Protein AF-G5SLP3-F1 (afdb_monomer_lite)

Sequence (212 aa):
MKKLLLATLTACGVWLGAQAQNTTHDYTDDLVVSVDNFSTPPMPTTVSIEFPEEGLINIELKNFTLEMEGADPIPVGNIHVSEVPVTPQGDYNVFDLKQKTATFSDGDPGTLWMWSLLFPNGLPIDISGKISDTKLYCTLDLTFGTQIIHVTFGKDDFESSIHSTWAGKQTETTNVYTLQGMRVKSNVAKTHALDGLQKGIYIVDGKKVIKE

Secondary structure (DSSP, 8-state):
------------S--SSS----EEEEEEEEEEEEETTEEPPPEEEEEEEEE-STTEEEEEEEEEEE--TTS--EEEEEEEEEEEE-EEETTEEEEEEEEEEEEEE--STTS---HHHH-TT-EEEEEEEEEETTEEEEEEEEEETTEEEEEEES--------------S--SEEEEEETTS-EEEEEEEGGGTTTTPPSEEEEETTEEEEE-

InterPro domains:
  IPR024311 Lipocalin-like domain [PF13944] (26-153)

Organism: NCBI:txid762968

pLDDT: mean 85.57, std 18.54, range [29.44, 98.31]

Foldseek 3Di:
DDDDDDDDDDPDPDPPDDDQDQDKDKAWFWKWKDKDPDIDDTDIFIKIWTPRDRQFIKIKGAQDWDDDPPDDIARAGIKIDGGFGWDDDPQKIKTWDFFDFIDGDHHDPPDDHCNCVQPVPGFGWTKIWIDHPHDTWMWIWTDDPPMTIIMTGHDPPPPPPCPDDPLDDDDQFWWKAAPVGHTPGGRHGQVCNCPPPDFDWIQTSNDIDTDD

Radius of gyration: 25.04 Å; chains: 1; bounding box: 64×28×79 Å

Structure (mmCIF, N/CA/C/O backbone):
data_AF-G5SLP3-F1
#
_entry.id   AF-G5SLP3-F1
#
loop_
_atom_site.group_PDB
_atom_site.id
_atom_site.type_symbol
_atom_site.label_atom_id
_atom_site.label_alt_id
_atom_site.label_comp_id
_atom_site.label_asym_id
_atom_site.label_entity_id
_atom_site.label_seq_id
_atom_site.pdbx_PDB_ins_code
_atom_site.Cartn_x
_atom_site.Cartn_y
_atom_site.Cartn_z
_atom_site.occupancy
_atom_site.B_iso_or_equiv
_atom_site.auth_seq_id
_atom_site.auth_comp_id
_atom_site.auth_asym_id
_atom_site.auth_atom_id
_atom_site.pdbx_PDB_model_num
ATOM 1 N N . MET A 1 1 ? 6.285 9.154 53.399 1.00 37.19 1 MET A N 1
ATOM 2 C CA . MET A 1 1 ? 4.916 9.349 52.872 1.00 37.19 1 MET A CA 1
ATOM 3 C C . MET A 1 1 ? 4.855 8.733 51.483 1.00 37.19 1 MET A C 1
ATOM 5 O O . MET A 1 1 ? 5.423 9.287 50.554 1.00 37.19 1 MET A O 1
ATOM 9 N N . LYS A 1 2 ? 4.283 7.529 51.378 1.00 32.09 2 LYS A N 1
ATOM 10 C CA . LYS A 1 2 ? 4.132 6.780 50.124 1.00 32.09 2 LYS A CA 1
ATOM 11 C C . LYS A 1 2 ? 2.933 7.362 49.371 1.00 32.09 2 LYS A C 1
ATOM 13 O O . LYS A 1 2 ? 1.817 7.254 49.868 1.00 32.09 2 LYS A O 1
ATOM 18 N N . LYS A 1 3 ? 3.149 8.006 48.222 1.00 31.20 3 LYS A N 1
ATOM 19 C CA . LYS A 1 3 ? 2.054 8.363 47.311 1.00 31.20 3 LYS A CA 1
ATOM 20 C C . LYS A 1 3 ? 1.827 7.181 46.374 1.00 31.20 3 LYS A C 1
ATOM 22 O O . LYS A 1 3 ? 2.637 6.906 45.498 1.00 31.20 3 LYS A O 1
ATOM 27 N N . LEU A 1 4 ? 0.752 6.457 46.658 1.00 36.41 4 LEU A N 1
ATOM 28 C CA . LEU A 1 4 ? 0.186 5.399 45.837 1.00 36.41 4 LEU A CA 1
ATOM 29 C C . LEU A 1 4 ? -0.396 6.056 44.573 1.00 36.41 4 LEU A C 1
ATOM 31 O O . LEU A 1 4 ? -1.428 6.719 44.652 1.00 36.41 4 LEU A O 1
ATOM 35 N N . LEU A 1 5 ? 0.285 5.936 43.434 1.00 30.11 5 LEU A N 1
ATOM 36 C CA . LEU A 1 5 ? -0.282 6.279 42.130 1.00 30.11 5 LEU A CA 1
ATOM 37 C C . LEU A 1 5 ? -0.903 5.010 41.550 1.00 30.11 5 LEU A C 1
ATOM 39 O O . LEU A 1 5 ? -0.220 4.124 41.046 1.00 30.11 5 LEU A O 1
ATOM 43 N N . LEU A 1 6 ? -2.219 4.924 41.712 1.00 29.44 6 LEU A N 1
ATOM 44 C CA . LEU A 1 6 ? -3.082 3.941 41.082 1.00 29.44 6 LEU A CA 1
ATOM 45 C C . LEU A 1 6 ? -3.318 4.402 39.635 1.00 29.44 6 LEU A C 1
ATOM 47 O O . LEU A 1 6 ? -4.177 5.244 39.386 1.00 29.44 6 LEU A O 1
ATOM 51 N N . ALA A 1 7 ? -2.516 3.904 38.694 1.00 35.50 7 ALA A N 1
ATOM 52 C CA . ALA A 1 7 ? -2.782 4.066 37.268 1.00 35.50 7 ALA A CA 1
ATOM 53 C C . ALA A 1 7 ? -3.747 2.951 36.843 1.00 35.50 7 ALA A C 1
ATOM 55 O O . ALA A 1 7 ? -3.385 1.776 36.803 1.00 35.50 7 ALA A O 1
ATOM 56 N N . THR A 1 8 ? -5.007 3.308 36.609 1.00 37.38 8 THR A N 1
ATOM 57 C CA . THR A 1 8 ? -6.026 2.383 36.116 1.00 37.38 8 THR A CA 1
ATOM 58 C C . THR A 1 8 ? -5.719 1.993 34.676 1.00 37.38 8 THR A C 1
ATOM 60 O O . THR A 1 8 ? -5.682 2.843 33.786 1.00 37.38 8 THR A O 1
ATOM 63 N N . LEU A 1 9 ? -5.517 0.691 34.476 1.00 36.41 9 LEU A N 1
ATOM 64 C CA . LEU A 1 9 ? -5.433 0.020 33.184 1.00 36.41 9 LEU A CA 1
ATOM 65 C C . LEU A 1 9 ? -6.702 0.348 32.381 1.00 36.41 9 LEU A C 1
ATOM 67 O O . LEU A 1 9 ? -7.786 -0.139 32.701 1.00 36.41 9 LEU A O 1
ATOM 71 N N . THR A 1 10 ? -6.580 1.197 31.363 1.00 43.06 10 THR A N 1
ATOM 72 C CA . THR A 1 10 ? -7.661 1.413 30.398 1.00 43.06 10 THR A CA 1
ATOM 73 C C . THR A 1 10 ? -7.365 0.504 29.218 1.00 43.06 10 THR A C 1
ATOM 75 O O . THR A 1 10 ? -6.578 0.843 28.344 1.00 43.06 10 THR A O 1
ATOM 78 N N . ALA A 1 11 ? -7.943 -0.695 29.241 1.00 40.78 11 ALA A N 1
ATOM 79 C CA . ALA A 1 11 ? -7.997 -1.567 28.080 1.00 40.78 11 ALA A CA 1
ATOM 80 C C . ALA A 1 11 ? -9.006 -0.971 27.083 1.00 40.78 11 ALA A C 1
ATOM 82 O O . ALA A 1 11 ? -10.206 -1.219 27.171 1.00 40.78 11 ALA A O 1
ATOM 83 N N . CYS A 1 12 ? -8.519 -0.132 26.174 1.00 36.94 12 CYS A N 1
ATOM 84 C CA . CYS A 1 12 ? -9.132 0.087 24.869 1.00 36.94 12 CYS A CA 1
ATOM 85 C C . CYS A 1 12 ? -8.150 -0.500 23.860 1.00 36.94 12 CYS A C 1
ATOM 87 O O . CYS A 1 12 ? -6.983 -0.116 23.848 1.00 36.94 12 CYS A O 1
ATOM 89 N N . GLY A 1 13 ? -8.598 -1.496 23.100 1.00 43.31 13 GLY A N 1
ATOM 90 C CA . GLY A 1 13 ? -7.798 -2.096 22.045 1.00 43.31 13 GLY A CA 1
ATOM 91 C C . GLY A 1 13 ? -7.519 -1.064 20.964 1.00 43.31 13 GLY A C 1
ATOM 92 O O . GLY A 1 13 ? -8.388 -0.814 20.146 1.00 43.31 13 GLY A O 1
ATOM 93 N N . VAL A 1 14 ? -6.330 -0.473 21.021 1.00 44.25 14 VAL A N 1
ATOM 94 C CA . VAL A 1 14 ? -5.495 -0.082 19.883 1.00 44.25 14 VAL A CA 1
ATOM 95 C C . VAL A 1 14 ? -4.069 -0.240 20.406 1.00 44.25 14 VAL A C 1
ATOM 97 O O . VAL A 1 14 ? -3.605 0.574 21.204 1.00 44.25 14 VAL A O 1
ATOM 100 N N . TRP A 1 15 ? -3.397 -1.339 20.067 1.00 44.41 15 TRP A N 1
ATOM 101 C CA . TRP A 1 15 ? -1.986 -1.514 20.414 1.00 44.41 15 TRP A CA 1
ATOM 102 C C . TRP A 1 15 ? -1.127 -1.068 19.234 1.00 44.41 15 TRP A C 1
ATOM 104 O O . TRP A 1 15 ? -0.525 -1.873 18.544 1.00 44.41 15 TRP A O 1
ATOM 114 N N . LEU A 1 16 ? -1.077 0.244 19.027 1.00 48.00 16 LEU A N 1
ATOM 115 C CA . LEU A 1 16 ? -0.028 0.922 18.266 1.00 48.00 16 LEU A CA 1
ATOM 116 C C . LEU A 1 16 ? 0.393 2.134 19.101 1.00 48.00 16 LEU A C 1
ATOM 118 O O . LEU A 1 16 ? 0.045 3.265 18.791 1.00 48.00 16 LEU A O 1
ATOM 122 N N . GLY A 1 17 ? 1.022 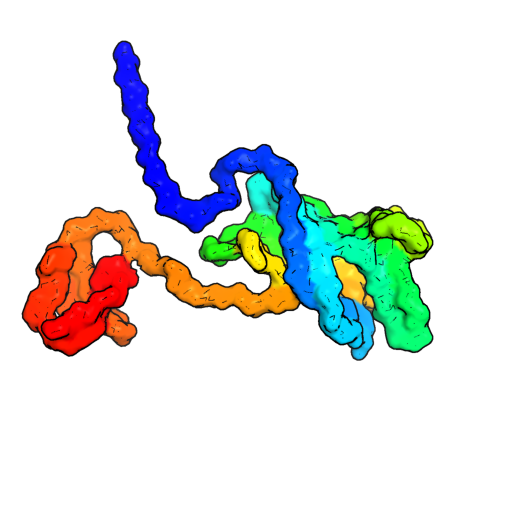1.892 20.253 1.00 47.72 17 GLY A N 1
ATOM 123 C CA . GLY A 1 17 ? 1.357 2.994 21.157 1.00 47.72 17 GLY A CA 1
ATOM 124 C C . GLY A 1 17 ? 1.799 2.590 22.557 1.00 47.72 17 GLY A C 1
ATOM 125 O O . GLY A 1 17 ? 1.296 3.120 23.542 1.00 47.72 17 GLY A O 1
ATOM 126 N N . ALA A 1 18 ? 2.728 1.643 22.676 1.00 39.00 18 ALA A N 1
ATOM 127 C CA . ALA A 1 18 ? 3.641 1.605 23.815 1.00 39.00 18 ALA A CA 1
ATOM 128 C C . ALA A 1 18 ? 4.880 0.801 23.414 1.00 39.00 18 ALA A C 1
ATOM 130 O O . ALA A 1 18 ? 4.815 -0.419 23.347 1.00 39.00 18 ALA A O 1
ATOM 131 N N . GLN A 1 19 ? 5.998 1.511 23.241 1.00 40.78 19 GLN A N 1
ATOM 132 C CA . GLN A 1 19 ? 7.314 1.076 22.745 1.00 40.78 19 GLN A CA 1
ATOM 133 C C . GLN A 1 19 ? 7.474 1.252 21.224 1.00 40.78 19 GLN A C 1
ATOM 135 O O . GLN A 1 19 ? 7.030 0.423 20.438 1.00 40.78 19 GLN A O 1
ATOM 140 N N . ALA A 1 20 ? 8.168 2.322 20.821 1.00 45.28 20 ALA A N 1
ATOM 141 C CA . ALA A 1 20 ? 8.835 2.382 19.527 1.00 45.28 20 ALA A CA 1
ATOM 142 C C . ALA A 1 20 ? 9.853 1.232 19.470 1.00 45.28 20 ALA A C 1
ATOM 144 O O . ALA A 1 20 ? 10.922 1.287 20.078 1.00 45.28 20 ALA A O 1
ATOM 145 N N . GLN A 1 21 ? 9.474 0.144 18.814 1.00 49.44 21 GLN A N 1
ATOM 146 C CA . GLN A 1 21 ? 10.402 -0.834 18.277 1.00 49.44 21 GLN A CA 1
ATOM 147 C C . GLN A 1 21 ? 10.237 -0.751 16.764 1.00 49.44 21 GLN A C 1
ATOM 149 O O . GLN A 1 21 ? 9.100 -0.867 16.305 1.00 49.44 21 GLN A O 1
ATOM 154 N N . ASN A 1 22 ? 11.343 -0.575 16.024 1.00 63.81 22 ASN A N 1
ATOM 155 C CA . ASN A 1 22 ? 11.414 -0.788 14.574 1.00 63.81 22 ASN A CA 1
ATOM 156 C C . ASN A 1 22 ? 10.906 -2.200 14.271 1.00 63.81 22 ASN A C 1
ATOM 158 O O . ASN A 1 22 ? 11.662 -3.173 14.265 1.00 63.81 22 ASN A O 1
ATOM 162 N N . THR A 1 23 ? 9.597 -2.323 14.128 1.00 80.69 23 THR A N 1
ATOM 163 C CA . THR A 1 23 ? 8.901 -3.569 13.856 1.00 80.69 23 THR A CA 1
ATOM 164 C C . THR A 1 23 ? 8.470 -3.512 12.413 1.00 80.69 23 THR A C 1
ATOM 166 O O . THR A 1 23 ? 7.972 -2.489 11.944 1.00 80.69 23 THR A O 1
ATOM 169 N N . THR A 1 24 ? 8.710 -4.608 11.709 1.00 90.38 24 THR A N 1
ATOM 170 C CA . THR A 1 24 ? 8.285 -4.784 10.327 1.00 90.38 24 THR A CA 1
ATOM 171 C C . THR A 1 24 ? 7.097 -5.731 10.309 1.00 90.38 24 THR A C 1
ATOM 173 O O . THR A 1 24 ? 7.114 -6.762 10.985 1.00 90.38 24 THR A O 1
ATOM 176 N N . HIS A 1 25 ? 6.072 -5.379 9.545 1.00 93.00 25 HIS A N 1
ATOM 177 C CA . HIS A 1 25 ? 4.912 -6.213 9.284 1.00 93.00 25 HIS A CA 1
ATOM 178 C C . HIS A 1 25 ? 4.748 -6.405 7.780 1.00 93.00 25 HIS A C 1
ATOM 180 O O . HIS A 1 25 ? 4.742 -5.431 7.029 1.00 93.00 25 HIS A O 1
ATOM 186 N N . ASP A 1 26 ? 4.591 -7.653 7.355 1.00 95.62 26 ASP A N 1
ATOM 187 C CA . ASP A 1 26 ? 4.418 -8.009 5.952 1.00 95.62 26 ASP A CA 1
ATOM 188 C C . ASP A 1 26 ? 2.935 -8.219 5.645 1.00 95.62 26 ASP A C 1
ATOM 190 O O . ASP A 1 26 ? 2.258 -8.999 6.314 1.00 95.62 26 ASP A O 1
ATOM 194 N N . TYR A 1 27 ? 2.447 -7.552 4.604 1.00 95.88 27 TYR A N 1
ATOM 195 C CA . TYR A 1 27 ? 1.107 -7.733 4.061 1.00 95.88 27 TYR A CA 1
ATOM 196 C C . TYR A 1 27 ? 1.214 -8.423 2.707 1.00 95.88 27 TYR A C 1
ATOM 198 O O . TYR A 1 27 ? 1.990 -7.993 1.855 1.00 95.88 27 TYR A O 1
ATOM 206 N N . THR A 1 28 ? 0.418 -9.469 2.494 1.00 95.38 28 THR A N 1
ATOM 207 C CA . THR A 1 28 ? 0.335 -10.176 1.211 1.00 95.38 28 THR A CA 1
ATOM 208 C C . THR A 1 28 ? -1.058 -10.007 0.626 1.00 95.38 28 THR A C 1
ATOM 210 O O . THR A 1 28 ? -2.042 -10.374 1.265 1.00 95.38 28 THR A O 1
ATOM 213 N N . ASP A 1 29 ? -1.128 -9.462 -0.582 1.00 96.75 29 ASP A N 1
ATOM 214 C CA . ASP A 1 29 ? -2.357 -9.264 -1.353 1.00 96.75 29 ASP A CA 1
ATOM 215 C C . ASP A 1 29 ? -1.990 -9.074 -2.837 1.00 96.75 29 ASP A C 1
ATOM 217 O O . ASP A 1 29 ? -0.811 -9.103 -3.210 1.00 96.75 29 ASP A O 1
ATOM 221 N N . ASP A 1 30 ? -2.990 -8.897 -3.689 1.00 96.50 30 ASP A N 1
ATOM 222 C CA . ASP A 1 30 ? -2.786 -8.650 -5.108 1.00 96.50 30 ASP A CA 1
ATOM 223 C C . ASP A 1 30 ? -2.272 -7.224 -5.372 1.00 96.50 30 ASP A C 1
ATOM 225 O O . ASP A 1 30 ? -2.765 -6.237 -4.822 1.00 96.50 30 ASP A O 1
ATOM 229 N N . LEU A 1 31 ? -1.311 -7.124 -6.285 1.00 95.81 31 LEU A N 1
ATOM 230 C CA . LEU A 1 31 ? -0.813 -5.898 -6.888 1.00 95.81 31 LEU A CA 1
ATOM 231 C C . LEU A 1 31 ? -1.359 -5.767 -8.309 1.00 95.81 31 LEU A C 1
ATOM 233 O O . LEU A 1 31 ? -1.335 -6.724 -9.085 1.00 95.81 31 LEU A O 1
ATOM 237 N N . VAL A 1 32 ? -1.784 -4.564 -8.669 1.00 95.44 32 VAL A N 1
ATOM 238 C CA . VAL A 1 32 ? -2.107 -4.180 -10.044 1.00 95.44 32 VAL A CA 1
ATOM 239 C C . VAL A 1 32 ? -1.243 -2.988 -10.417 1.00 95.44 32 VAL A C 1
ATOM 241 O O . VAL A 1 32 ? -1.193 -2.002 -9.682 1.00 95.44 32 VAL A O 1
ATOM 244 N N . VAL A 1 33 ? -0.583 -3.067 -11.568 1.00 94.44 33 VAL A N 1
ATOM 245 C CA . VAL A 1 33 ? 0.233 -1.985 -12.120 1.00 94.44 33 VAL A CA 1
ATOM 246 C C . VAL A 1 33 ? -0.431 -1.493 -13.393 1.00 94.44 33 VAL A C 1
ATOM 248 O O . VAL A 1 33 ? -0.803 -2.287 -14.252 1.00 94.44 33 VAL A O 1
ATOM 251 N N . SER A 1 34 ? -0.606 -0.184 -13.511 1.00 92.69 34 SER A N 1
ATOM 252 C CA . SER A 1 34 ? -1.213 0.450 -14.676 1.00 92.69 34 SER A CA 1
ATOM 253 C C . SER A 1 34 ? -0.343 1.593 -15.174 1.00 92.69 34 SER A C 1
ATOM 255 O O . SER A 1 34 ? 0.148 2.403 -14.389 1.00 92.69 34 SER A O 1
ATOM 257 N N . VAL A 1 35 ? -0.162 1.657 -16.488 1.00 91.38 35 VAL A N 1
ATOM 258 C CA . VAL A 1 35 ? 0.564 2.725 -17.178 1.00 91.38 35 VAL A CA 1
ATOM 259 C C . VAL A 1 35 ? -0.266 3.118 -18.392 1.00 91.38 35 VAL A C 1
ATOM 261 O O . VAL A 1 35 ? -0.610 2.270 -19.217 1.00 91.38 35 VAL A O 1
ATOM 264 N N . ASP A 1 36 ? -0.619 4.397 -18.488 1.00 85.62 36 ASP A N 1
ATOM 265 C CA . ASP A 1 36 ? -1.545 4.920 -19.496 1.00 85.62 36 ASP A CA 1
ATOM 266 C C . ASP A 1 36 ? -2.872 4.128 -19.543 1.00 85.62 36 ASP A C 1
ATOM 268 O O . ASP A 1 36 ? -3.655 4.174 -18.597 1.00 85.62 36 ASP A O 1
ATOM 272 N N . ASN A 1 37 ? -3.140 3.405 -20.638 1.00 84.25 37 ASN A N 1
ATOM 273 C CA . ASN A 1 37 ? -4.355 2.598 -20.823 1.00 84.25 37 ASN A CA 1
ATOM 274 C C . ASN A 1 37 ? -4.120 1.091 -20.625 1.00 84.25 37 ASN A C 1
ATOM 276 O O . ASN A 1 37 ? -5.039 0.298 -20.838 1.00 84.25 37 ASN A O 1
ATOM 280 N N . PHE A 1 38 ? -2.902 0.690 -20.256 1.00 89.38 38 PHE A N 1
ATOM 281 C CA . PHE A 1 38 ? -2.544 -0.700 -20.007 1.00 89.38 38 PHE A CA 1
ATOM 282 C C . PHE A 1 38 ? -2.554 -0.993 -18.506 1.00 89.38 38 PHE A C 1
ATOM 284 O O . PHE A 1 38 ? -2.122 -0.169 -17.700 1.00 89.38 38 PHE A O 1
ATOM 291 N N . SER A 1 39 ? -3.037 -2.176 -18.134 1.00 93.19 39 SER A N 1
ATOM 292 C CA . SER A 1 39 ? -3.096 -2.636 -16.749 1.00 93.19 39 SER A CA 1
ATOM 293 C C . SER A 1 39 ? -2.774 -4.123 -16.684 1.00 93.19 39 SER A C 1
ATOM 295 O O . SER A 1 39 ? -3.279 -4.907 -17.494 1.00 93.19 39 SER A O 1
ATOM 297 N N . THR A 1 40 ? -1.933 -4.510 -15.730 1.00 92.38 40 THR A N 1
ATOM 298 C CA . THR A 1 40 ? -1.624 -5.916 -15.471 1.00 92.38 40 THR A CA 1
ATOM 299 C C . THR A 1 40 ? -2.840 -6.625 -14.867 1.00 92.38 40 THR A C 1
ATOM 301 O O . THR A 1 40 ? -3.670 -5.995 -14.204 1.00 92.38 40 THR A O 1
ATOM 304 N N . PRO A 1 41 ? -2.968 -7.955 -15.017 1.00 92.50 41 PRO A N 1
ATOM 305 C CA . PRO A 1 41 ? -3.853 -8.704 -14.133 1.00 92.50 41 PRO A CA 1
ATOM 306 C C . PRO A 1 41 ? -3.404 -8.544 -12.661 1.00 92.50 41 PRO A C 1
ATOM 308 O O . PRO A 1 41 ? -2.232 -8.246 -12.413 1.00 92.50 41 PRO A O 1
ATOM 311 N N . PRO A 1 42 ? -4.302 -8.759 -11.682 1.00 94.38 42 PRO A N 1
ATOM 312 C CA . PRO A 1 42 ? -3.926 -8.833 -10.271 1.00 94.38 42 PRO A CA 1
ATOM 313 C C . PRO A 1 42 ? -2.903 -9.950 -10.034 1.00 94.38 42 PRO A C 1
ATOM 315 O O . PRO A 1 42 ? -3.113 -11.083 -10.478 1.00 94.38 42 PRO A O 1
ATOM 318 N N . MET A 1 43 ? -1.801 -9.631 -9.354 1.00 91.19 43 MET A N 1
ATOM 319 C CA . MET A 1 43 ? -0.723 -10.576 -9.056 1.00 91.19 43 MET A CA 1
ATOM 320 C C . MET A 1 43 ? -0.347 -10.535 -7.572 1.00 91.19 43 MET A C 1
ATOM 322 O O . MET A 1 43 ? -0.057 -9.452 -7.067 1.00 91.19 43 MET A O 1
ATOM 326 N N . PRO A 1 44 ? -0.282 -11.677 -6.869 1.00 93.44 44 PRO A N 1
ATOM 327 C CA . PRO A 1 44 ? 0.046 -11.694 -5.449 1.00 93.44 44 PRO A CA 1
ATOM 328 C C . PRO A 1 44 ? 1.472 -11.186 -5.208 1.00 93.44 44 PRO A C 1
ATOM 330 O O . PRO A 1 44 ? 2.422 -11.655 -5.836 1.00 93.44 44 PRO A O 1
ATOM 333 N N . THR A 1 45 ? 1.626 -10.260 -4.265 1.00 93.25 45 THR A N 1
ATOM 334 C CA . THR A 1 45 ? 2.923 -9.730 -3.824 1.00 93.25 45 THR A CA 1
ATOM 335 C C . THR A 1 45 ? 2.948 -9.520 -2.313 1.00 93.25 45 THR A C 1
ATOM 337 O O . THR A 1 45 ? 1.925 -9.645 -1.640 1.00 93.25 45 THR A O 1
ATOM 340 N N . THR A 1 46 ? 4.117 -9.162 -1.782 1.00 93.44 46 THR A N 1
ATOM 341 C CA . THR A 1 46 ? 4.287 -8.760 -0.385 1.00 93.44 46 THR A CA 1
ATOM 342 C C . THR A 1 46 ? 4.769 -7.316 -0.295 1.00 93.44 46 THR A C 1
ATOM 344 O O . THR A 1 46 ? 5.772 -6.947 -0.909 1.00 93.44 46 THR A O 1
ATOM 347 N N . VAL A 1 47 ? 4.076 -6.523 0.522 1.00 96.69 47 VAL A N 1
ATOM 348 C CA . VAL A 1 47 ? 4.487 -5.179 0.939 1.00 96.69 47 VAL A CA 1
ATOM 349 C C . VAL A 1 47 ? 4.873 -5.225 2.411 1.00 96.69 47 VAL A C 1
ATOM 351 O O . VAL A 1 47 ? 4.092 -5.672 3.251 1.00 96.69 47 VAL A O 1
ATOM 354 N N . SER A 1 48 ? 6.073 -4.751 2.726 1.00 96.81 48 SER A N 1
ATOM 355 C CA . SER A 1 48 ? 6.579 -4.662 4.094 1.00 96.81 48 SER A CA 1
ATOM 356 C C . SER A 1 48 ? 6.366 -3.247 4.635 1.00 96.81 48 SER A C 1
ATOM 358 O O . SER A 1 48 ? 6.673 -2.263 3.964 1.00 96.81 48 SER A O 1
ATOM 360 N N . ILE A 1 49 ? 5.848 -3.141 5.857 1.00 97.12 49 ILE A N 1
ATOM 361 C CA . ILE A 1 49 ? 5.648 -1.879 6.571 1.00 97.12 49 ILE A CA 1
ATOM 362 C C . ILE A 1 49 ? 6.521 -1.879 7.816 1.00 97.12 49 ILE A C 1
ATOM 364 O O . ILE A 1 49 ? 6.343 -2.723 8.691 1.00 97.12 49 ILE A O 1
ATOM 368 N N . GLU A 1 50 ? 7.444 -0.932 7.916 1.00 95.25 50 GLU A N 1
ATOM 369 C CA . GLU A 1 50 ? 8.189 -0.669 9.146 1.00 95.25 50 GLU A CA 1
ATOM 370 C C . GLU A 1 50 ? 7.542 0.490 9.911 1.00 95.25 50 GLU A C 1
ATOM 372 O O . GLU A 1 50 ? 7.160 1.501 9.322 1.00 95.25 50 GLU A O 1
ATOM 377 N N . PHE A 1 51 ? 7.458 0.357 11.234 1.00 90.06 51 PHE A N 1
ATOM 378 C CA . PHE A 1 51 ? 7.000 1.403 12.149 1.00 90.06 51 PHE A CA 1
ATOM 379 C C . PHE A 1 51 ? 8.210 2.000 12.887 1.00 90.06 51 PHE A C 1
ATOM 381 O O . PHE A 1 51 ? 8.583 1.490 13.948 1.00 90.06 51 PHE A O 1
ATOM 388 N N . PRO A 1 52 ? 8.875 3.031 12.330 1.00 88.12 52 PRO A N 1
ATOM 389 C CA . PRO A 1 52 ? 10.067 3.614 12.947 1.00 88.12 52 PRO A CA 1
ATOM 390 C C . PRO A 1 52 ? 9.742 4.360 14.250 1.00 88.12 52 PRO A C 1
ATOM 392 O O . PRO A 1 52 ? 10.496 4.290 15.218 1.00 88.12 52 PRO A O 1
ATOM 395 N N . GLU A 1 53 ? 8.604 5.052 14.295 1.00 86.56 53 GLU A N 1
ATOM 396 C CA . GLU A 1 53 ? 8.091 5.738 15.480 1.00 86.56 53 GLU A CA 1
ATOM 397 C C . GLU A 1 53 ? 6.565 5.880 15.417 1.00 86.56 53 GLU A C 1
ATOM 399 O O . GLU A 1 53 ? 5.929 5.569 14.409 1.00 86.56 53 GLU A O 1
ATOM 404 N N . GLU A 1 54 ? 5.957 6.324 16.518 1.00 82.50 54 GLU A N 1
ATOM 405 C CA . GLU A 1 54 ? 4.508 6.504 16.597 1.00 82.50 54 GLU A CA 1
ATOM 406 C C . GLU A 1 54 ? 4.024 7.530 15.559 1.00 82.50 54 GLU A C 1
ATOM 408 O O . GLU A 1 54 ? 4.512 8.657 15.504 1.00 82.50 54 GLU A O 1
ATOM 413 N N . GLY A 1 55 ? 3.039 7.145 14.744 1.00 88.19 55 GLY A N 1
ATOM 414 C CA . GLY A 1 55 ? 2.445 8.025 13.734 1.00 88.19 55 GLY A CA 1
ATOM 415 C C . GLY A 1 55 ? 3.187 8.087 12.395 1.00 88.19 55 GLY A C 1
ATOM 416 O O . GLY A 1 55 ? 2.712 8.787 11.500 1.00 88.19 55 GLY A O 1
ATOM 417 N N . LEU A 1 56 ? 4.283 7.338 12.219 1.00 92.62 56 LEU A N 1
ATOM 418 C CA . LEU A 1 56 ? 4.997 7.207 10.946 1.00 92.62 56 LEU A CA 1
ATOM 419 C C . LEU A 1 56 ? 5.089 5.746 10.495 1.00 92.62 56 LEU A C 1
ATOM 421 O O . LEU A 1 56 ? 5.213 4.835 11.313 1.00 92.62 56 LEU A O 1
ATOM 425 N N . ILE A 1 57 ? 5.095 5.540 9.179 1.00 96.31 57 ILE A N 1
ATOM 426 C CA . ILE A 1 57 ? 5.405 4.254 8.548 1.00 96.31 57 ILE A CA 1
ATOM 427 C C . ILE A 1 57 ? 6.445 4.420 7.435 1.00 96.31 57 ILE A C 1
ATOM 429 O O . ILE A 1 57 ? 6.470 5.439 6.742 1.00 96.31 57 ILE A O 1
ATOM 433 N N . ASN A 1 58 ? 7.278 3.400 7.236 1.00 97.31 58 ASN A N 1
ATOM 434 C CA . ASN A 1 58 ? 8.062 3.210 6.018 1.00 97.31 58 ASN A CA 1
ATOM 435 C C . ASN A 1 58 ? 7.459 2.047 5.230 1.00 97.31 58 ASN A C 1
ATOM 437 O O . ASN A 1 58 ? 7.118 1.018 5.809 1.00 97.31 58 ASN A O 1
ATOM 441 N N . ILE A 1 59 ? 7.340 2.210 3.919 1.00 98.06 59 ILE A N 1
ATOM 442 C CA . ILE A 1 59 ? 6.698 1.252 3.021 1.00 98.06 59 ILE A CA 1
ATOM 443 C C . ILE A 1 59 ? 7.751 0.717 2.058 1.00 98.06 59 ILE A C 1
ATOM 445 O O . ILE A 1 59 ? 8.430 1.505 1.399 1.00 98.06 59 ILE A O 1
ATOM 449 N N . GLU A 1 60 ? 7.858 -0.605 1.959 1.00 97.88 60 GLU A N 1
ATOM 450 C CA . GLU A 1 60 ? 8.703 -1.299 0.990 1.00 97.88 60 GLU A CA 1
ATOM 451 C C . GLU A 1 60 ? 7.848 -2.229 0.115 1.00 97.88 60 GLU A C 1
ATOM 453 O O . GLU A 1 60 ? 7.280 -3.211 0.597 1.00 97.88 60 GLU A O 1
ATOM 458 N N . LEU A 1 61 ? 7.790 -1.945 -1.188 1.00 96.69 61 LEU A N 1
ATOM 459 C CA . LEU A 1 61 ? 7.285 -2.881 -2.195 1.00 96.69 61 LEU A CA 1
ATOM 460 C C . LEU A 1 61 ? 8.469 -3.642 -2.790 1.00 96.69 61 LEU A C 1
ATOM 462 O O . LEU A 1 61 ? 9.336 -3.044 -3.428 1.00 96.69 61 LEU A O 1
ATOM 466 N N . LYS A 1 62 ? 8.503 -4.960 -2.595 1.00 93.94 62 LYS A N 1
ATOM 467 C CA . LYS A 1 62 ? 9.625 -5.802 -3.027 1.00 93.94 62 LYS A CA 1
ATOM 468 C C . LYS A 1 62 ? 9.509 -6.220 -4.491 1.00 93.94 62 LYS A C 1
ATOM 470 O O . LYS A 1 62 ? 8.412 -6.476 -4.981 1.00 93.94 62 LYS A O 1
ATOM 475 N N . ASN A 1 63 ? 10.659 -6.355 -5.154 1.00 93.56 63 ASN A N 1
ATOM 476 C CA . ASN A 1 63 ? 10.810 -6.977 -6.475 1.00 93.56 63 ASN A CA 1
ATOM 477 C C . ASN A 1 63 ? 9.875 -6.410 -7.562 1.00 93.56 63 ASN A C 1
ATOM 479 O O . ASN A 1 63 ? 9.373 -7.151 -8.411 1.00 93.56 63 ASN A O 1
ATOM 483 N N . PHE A 1 64 ? 9.630 -5.098 -7.550 1.00 94.88 64 PHE A N 1
ATOM 484 C CA . PHE A 1 64 ? 8.752 -4.458 -8.521 1.00 94.88 64 PHE A CA 1
ATOM 485 C C .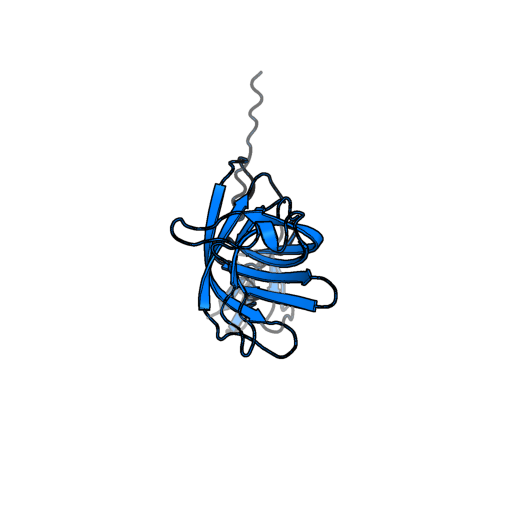 PHE A 1 64 ? 9.284 -4.642 -9.945 1.00 94.88 64 PHE A C 1
ATOM 487 O O . PHE A 1 64 ? 10.442 -4.337 -10.253 1.00 94.88 64 PHE A O 1
ATOM 494 N N . THR A 1 65 ? 8.404 -5.121 -10.818 1.00 92.81 65 THR A N 1
ATOM 495 C CA . THR A 1 65 ? 8.646 -5.268 -12.251 1.00 92.81 65 THR A CA 1
ATOM 496 C C . THR A 1 65 ? 7.650 -4.390 -12.988 1.00 92.81 65 THR A C 1
ATOM 498 O O . THR A 1 65 ? 6.447 -4.471 -12.752 1.00 92.81 65 THR A O 1
ATOM 501 N N . LEU A 1 66 ? 8.162 -3.528 -13.860 1.00 91.69 66 LEU A N 1
ATOM 502 C CA . LEU A 1 66 ? 7.345 -2.671 -14.700 1.00 91.69 66 LEU A CA 1
ATOM 503 C C . LEU A 1 66 ? 6.970 -3.434 -15.970 1.00 91.69 66 LEU A C 1
ATOM 505 O O . LEU A 1 66 ? 7.840 -3.810 -16.756 1.00 91.69 66 LEU A O 1
ATOM 509 N N . GLU A 1 67 ? 5.674 -3.638 -16.170 1.00 88.06 67 GLU A N 1
ATOM 510 C CA . GLU A 1 67 ? 5.122 -4.253 -17.375 1.00 88.06 67 GLU A CA 1
ATOM 511 C C . GLU A 1 67 ? 4.446 -3.191 -18.243 1.00 88.06 67 GLU A C 1
ATOM 513 O O . GLU A 1 67 ? 3.669 -2.369 -17.756 1.00 88.06 67 GLU A O 1
ATOM 518 N N . MET A 1 68 ? 4.746 -3.208 -19.540 1.00 84.00 68 MET A N 1
ATOM 519 C CA . MET A 1 68 ? 4.168 -2.301 -20.530 1.00 84.00 68 MET A CA 1
ATOM 520 C C . MET A 1 68 ? 3.682 -3.107 -21.732 1.00 84.00 68 MET A C 1
ATOM 522 O O . MET A 1 68 ? 4.279 -4.124 -22.093 1.00 84.00 68 MET A O 1
ATOM 526 N N . GLU A 1 69 ? 2.609 -2.651 -22.377 1.00 83.94 69 GLU A N 1
ATOM 527 C CA . GLU A 1 69 ? 2.055 -3.338 -23.543 1.00 83.94 69 GLU A CA 1
ATOM 528 C C . GLU A 1 69 ? 3.097 -3.459 -24.669 1.00 83.94 69 GLU A C 1
ATOM 530 O O . GLU A 1 69 ? 3.663 -2.467 -25.129 1.00 83.94 69 GLU A O 1
ATOM 535 N N . GLY A 1 70 ? 3.341 -4.688 -25.134 1.00 84.25 70 GLY A N 1
ATOM 536 C CA . GLY A 1 70 ? 4.234 -4.957 -26.265 1.00 84.25 70 GLY A CA 1
ATOM 537 C C . GLY A 1 70 ? 5.732 -4.790 -25.980 1.00 84.25 70 GLY A C 1
ATOM 538 O O . GLY A 1 70 ? 6.518 -4.836 -26.927 1.00 84.25 70 GLY A O 1
ATOM 539 N N . ALA A 1 71 ? 6.132 -4.617 -24.718 1.00 86.94 71 ALA A N 1
ATOM 540 C CA . ALA A 1 71 ? 7.528 -4.551 -24.293 1.00 86.94 71 ALA A CA 1
ATOM 541 C C . ALA A 1 71 ? 7.877 -5.695 -23.328 1.00 86.94 71 ALA A C 1
ATOM 543 O O . ALA A 1 71 ? 7.003 -6.255 -22.664 1.00 86.94 71 ALA A O 1
ATOM 544 N N . ASP A 1 72 ? 9.165 -6.031 -23.244 1.00 91.25 72 ASP A N 1
ATOM 545 C CA . ASP A 1 72 ? 9.652 -6.987 -22.250 1.00 91.25 72 ASP A CA 1
ATOM 546 C C . ASP A 1 72 ? 9.514 -6.403 -20.827 1.00 91.25 72 ASP A C 1
ATOM 548 O O . ASP A 1 72 ? 9.755 -5.203 -20.645 1.00 91.25 72 ASP A O 1
ATOM 552 N N . PRO A 1 73 ? 9.168 -7.219 -19.810 1.00 92.19 73 PRO A N 1
ATOM 553 C CA . PRO A 1 73 ? 9.103 -6.769 -18.424 1.00 92.19 73 PRO A CA 1
ATOM 554 C C . PRO A 1 73 ? 10.438 -6.195 -17.944 1.00 92.19 73 PRO A C 1
ATOM 556 O O . PRO A 1 73 ? 11.502 -6.783 -18.154 1.00 92.19 73 PRO A O 1
ATOM 559 N N . ILE A 1 74 ? 10.378 -5.057 -17.257 1.00 93.94 74 ILE A N 1
ATOM 560 C CA . ILE A 1 74 ? 11.554 -4.333 -16.779 1.00 93.94 74 ILE A CA 1
ATOM 561 C C . ILE A 1 74 ? 11.682 -4.549 -15.266 1.00 93.94 74 ILE A C 1
ATOM 563 O O . ILE A 1 74 ? 10.885 -3.989 -14.508 1.00 93.94 74 ILE A O 1
ATOM 567 N N . PRO A 1 75 ? 12.668 -5.329 -14.787 1.00 95.94 75 PRO A N 1
ATOM 568 C CA . PRO A 1 75 ? 12.874 -5.536 -13.358 1.00 95.94 75 PRO A CA 1
ATOM 569 C C . PRO A 1 75 ? 13.432 -4.252 -12.739 1.00 95.94 75 PRO A C 1
ATOM 571 O O . PRO A 1 75 ? 14.613 -3.938 -12.885 1.00 95.94 7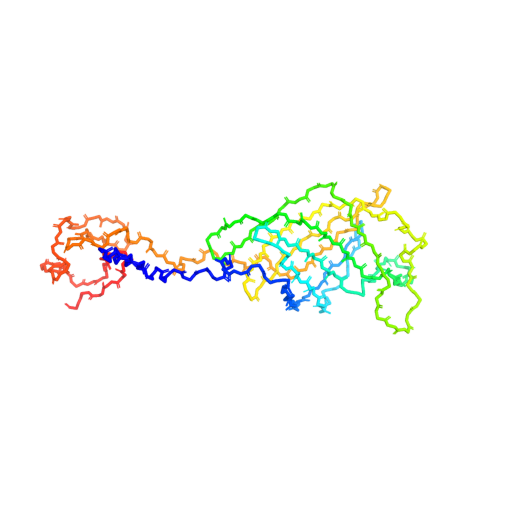5 PRO A O 1
ATOM 574 N N . VAL A 1 76 ? 12.591 -3.480 -12.056 1.00 96.38 76 VAL A N 1
ATOM 575 C CA . VAL A 1 76 ? 13.001 -2.204 -11.459 1.00 96.38 76 VAL A CA 1
ATOM 576 C C . VAL A 1 76 ? 13.777 -2.472 -10.174 1.00 96.38 76 VAL A C 1
ATOM 578 O O . VAL A 1 76 ? 14.941 -2.090 -10.096 1.00 96.38 76 VAL A O 1
ATOM 581 N N . GLY A 1 77 ? 13.176 -3.177 -9.213 1.00 96.81 77 GLY A N 1
ATOM 582 C CA . GLY A 1 77 ? 13.769 -3.443 -7.899 1.00 96.81 77 GLY A CA 1
ATOM 583 C C . GLY A 1 77 ? 12.787 -3.193 -6.761 1.00 96.81 77 GLY A C 1
ATOM 584 O O . GLY A 1 77 ? 11.578 -3.151 -6.981 1.00 96.81 77 GLY A O 1
ATOM 585 N N . ASN A 1 78 ? 13.287 -3.017 -5.542 1.00 97.38 78 ASN A N 1
ATOM 586 C CA . ASN A 1 78 ? 12.433 -2.630 -4.419 1.00 97.38 78 ASN A CA 1
ATOM 587 C C . ASN A 1 78 ? 12.115 -1.134 -4.498 1.00 97.38 78 ASN A C 1
ATOM 589 O O . ASN A 1 78 ? 12.967 -0.340 -4.899 1.00 97.38 78 ASN A O 1
ATOM 593 N N . ILE A 1 79 ? 10.904 -0.757 -4.094 1.00 97.75 79 ILE A N 1
ATOM 594 C CA . ILE A 1 79 ? 10.464 0.635 -3.972 1.00 97.75 79 ILE A CA 1
ATOM 595 C C . ILE A 1 79 ? 10.323 0.964 -2.495 1.00 97.75 79 ILE A C 1
ATOM 597 O O . ILE A 1 79 ? 9.604 0.269 -1.781 1.00 97.75 79 ILE A O 1
ATOM 601 N N . HIS A 1 80 ? 10.951 2.053 -2.066 1.00 98.06 80 HIS A N 1
ATOM 602 C CA . HIS A 1 80 ? 10.945 2.513 -0.683 1.00 98.06 80 HIS A CA 1
ATOM 603 C C . HIS A 1 80 ? 10.283 3.884 -0.573 1.00 98.06 80 HIS A C 1
ATOM 605 O O . HIS A 1 80 ? 10.632 4.822 -1.297 1.00 98.06 80 HIS A O 1
ATOM 611 N N . VAL A 1 81 ? 9.355 4.015 0.372 1.00 98.12 81 VAL A N 1
ATOM 612 C CA . VAL A 1 81 ? 8.699 5.280 0.720 1.00 98.12 81 VAL A CA 1
ATOM 613 C C . VAL A 1 81 ? 8.775 5.460 2.230 1.00 98.12 81 VAL A C 1
ATOM 615 O O . VAL A 1 81 ? 8.072 4.792 2.983 1.00 98.12 81 VAL A O 1
ATOM 618 N N . SER A 1 82 ? 9.661 6.342 2.681 1.00 96.38 82 SER A N 1
ATOM 619 C CA . SER A 1 82 ? 9.937 6.537 4.108 1.00 96.38 82 SER A CA 1
ATOM 620 C C . SER A 1 82 ? 9.174 7.717 4.706 1.00 96.38 82 SER A C 1
ATOM 622 O O . SER A 1 82 ? 8.867 8.689 4.009 1.00 96.38 82 SER A O 1
ATOM 624 N N . GLU A 1 83 ? 8.963 7.657 6.023 1.00 95.62 83 GLU A N 1
ATOM 625 C CA . GLU A 1 83 ? 8.384 8.726 6.846 1.00 95.62 83 GLU A CA 1
ATOM 626 C C . GLU A 1 83 ? 6.983 9.151 6.381 1.00 95.62 83 GLU A C 1
ATOM 628 O O . GLU A 1 83 ? 6.673 10.340 6.274 1.00 95.62 83 GLU A O 1
ATOM 633 N N . VAL A 1 84 ? 6.130 8.178 6.062 1.00 97.56 84 VAL A N 1
ATOM 634 C CA . VAL A 1 84 ? 4.742 8.437 5.676 1.00 97.56 84 VAL A CA 1
ATOM 635 C C . VAL A 1 84 ? 3.911 8.651 6.945 1.00 97.56 84 VAL A C 1
ATOM 637 O O . VAL A 1 84 ? 3.811 7.733 7.763 1.00 97.56 84 VAL A O 1
ATOM 640 N N . PRO A 1 85 ? 3.308 9.837 7.144 1.00 95.25 85 PRO A N 1
ATOM 641 C CA . PRO A 1 85 ? 2.476 10.092 8.309 1.00 95.25 85 PRO A CA 1
ATOM 642 C C . PRO A 1 85 ? 1.150 9.342 8.214 1.00 95.25 85 PRO A C 1
ATOM 644 O O . PRO A 1 85 ? 0.499 9.335 7.168 1.00 95.25 85 PRO A O 1
ATOM 647 N N . VAL A 1 86 ? 0.725 8.761 9.334 1.00 93.62 86 VAL A N 1
ATOM 648 C CA . VAL A 1 86 ? -0.566 8.079 9.458 1.00 93.62 86 VAL A CA 1
ATOM 649 C C . VAL A 1 86 ? -1.492 8.821 10.421 1.00 93.62 86 VAL A C 1
ATOM 651 O O . VAL A 1 86 ? -1.069 9.360 11.441 1.00 93.62 86 VAL A O 1
ATOM 654 N N . THR A 1 87 ? -2.783 8.847 10.101 1.00 90.62 87 THR A N 1
ATOM 655 C CA . THR A 1 87 ? -3.839 9.455 10.917 1.00 90.62 87 THR A CA 1
ATOM 656 C C . THR A 1 87 ? -4.816 8.375 11.381 1.00 90.62 87 THR A C 1
ATOM 658 O O . THR A 1 87 ? -5.376 7.676 10.535 1.00 90.62 87 THR A O 1
ATOM 661 N N . PRO A 1 88 ? -5.077 8.232 12.691 1.00 87.44 88 PRO A N 1
ATOM 662 C CA . PRO A 1 88 ? -6.062 7.273 13.185 1.00 87.44 88 PRO A CA 1
ATOM 663 C C . PRO A 1 88 ? -7.491 7.582 12.724 1.00 87.44 88 PRO A C 1
ATOM 665 O O . PRO A 1 88 ? -7.954 8.720 12.822 1.00 87.44 88 PRO A O 1
ATOM 668 N N . GLN A 1 89 ? -8.218 6.553 12.283 1.00 83.62 89 GLN A N 1
ATOM 669 C CA . GLN A 1 89 ? -9.619 6.624 11.869 1.00 83.62 89 GLN A CA 1
ATOM 670 C C . GLN A 1 89 ? -10.403 5.394 12.361 1.00 83.62 89 GLN A C 1
ATOM 672 O O . GLN A 1 89 ? -10.728 4.477 11.611 1.00 83.62 89 GLN A O 1
ATOM 677 N N . GLY A 1 90 ? -10.758 5.396 13.649 1.00 82.50 90 GLY A N 1
ATOM 678 C CA . GLY A 1 90 ? -11.459 4.267 14.265 1.00 82.50 90 GLY A CA 1
ATOM 679 C C . GLY A 1 90 ? -10.520 3.075 14.439 1.00 82.50 90 GLY A C 1
ATOM 680 O O . GLY A 1 90 ? -9.572 3.173 15.211 1.00 82.50 90 GLY A O 1
ATOM 681 N N . ASP A 1 91 ? -10.790 1.982 13.725 1.00 83.06 91 ASP A N 1
ATOM 682 C CA . ASP A 1 91 ? -10.058 0.710 13.850 1.00 83.06 91 ASP A CA 1
ATOM 683 C C . ASP A 1 91 ? -8.907 0.552 12.840 1.00 83.06 91 ASP A C 1
ATOM 685 O O . ASP A 1 91 ? -8.231 -0.475 12.808 1.00 83.06 91 ASP A O 1
ATOM 689 N N . TYR A 1 92 ? -8.684 1.552 11.989 1.00 88.94 92 TYR A N 1
ATOM 690 C CA . TYR A 1 92 ? -7.568 1.593 11.048 1.00 88.94 92 TYR A CA 1
ATOM 691 C C . TYR A 1 92 ? -6.960 2.992 11.011 1.00 88.94 92 TYR A C 1
ATOM 693 O O . TYR A 1 92 ? -7.562 3.970 11.457 1.00 88.94 92 TYR A O 1
ATOM 701 N N . ASN A 1 93 ? -5.761 3.093 10.455 1.00 90.44 93 ASN A N 1
ATOM 702 C CA . ASN A 1 93 ? -5.114 4.358 10.155 1.00 90.44 93 ASN A CA 1
ATOM 703 C C . ASN A 1 93 ? -5.216 4.656 8.658 1.00 90.44 93 ASN A C 1
ATOM 705 O O . ASN A 1 93 ? -5.244 3.743 7.834 1.00 90.44 93 ASN A O 1
ATOM 709 N N . VAL A 1 94 ? -5.231 5.937 8.308 1.00 95.38 94 VAL A N 1
ATOM 710 C CA . VAL A 1 94 ? -5.176 6.421 6.926 1.00 95.38 94 VAL A CA 1
ATOM 711 C C . VAL A 1 94 ? -3.907 7.212 6.683 1.00 95.38 94 VAL A C 1
ATOM 713 O O . VAL A 1 94 ? -3.398 7.865 7.591 1.00 95.38 94 VAL A O 1
ATOM 716 N N . PHE A 1 95 ? -3.412 7.189 5.456 1.00 96.94 95 PHE A N 1
ATOM 717 C CA . PHE A 1 95 ? -2.301 8.029 5.027 1.00 96.94 95 PHE A CA 1
ATOM 718 C C . PHE A 1 95 ? -2.579 8.595 3.642 1.00 96.94 95 PHE A C 1
ATOM 720 O O . PHE A 1 95 ? -3.186 7.942 2.795 1.00 96.94 95 PHE A O 1
ATOM 727 N N . ASP A 1 96 ? -2.131 9.824 3.431 1.00 96.94 96 ASP A N 1
ATOM 728 C CA . ASP A 1 96 ? -2.107 10.494 2.136 1.00 96.94 96 ASP A CA 1
ATOM 729 C C . ASP A 1 96 ? -0.925 11.460 2.148 1.00 96.94 96 ASP A C 1
ATOM 731 O O . ASP A 1 96 ? -0.846 12.363 2.984 1.00 96.94 96 ASP A O 1
ATOM 735 N N . LEU A 1 97 ? 0.032 11.227 1.261 1.00 96.75 97 LEU A N 1
ATOM 736 C CA . LEU A 1 97 ? 1.250 12.006 1.144 1.00 96.75 97 LEU A CA 1
ATOM 737 C C . LEU A 1 97 ? 1.520 12.257 -0.334 1.00 96.75 97 LEU A C 1
ATOM 739 O O . LEU A 1 97 ? 1.615 11.328 -1.131 1.00 96.75 97 LEU A O 1
ATOM 743 N N . LYS A 1 98 ? 1.658 13.530 -0.696 1.00 96.06 98 LYS A N 1
ATOM 744 C CA . LYS A 1 98 ? 1.899 13.963 -2.073 1.00 96.06 98 LYS A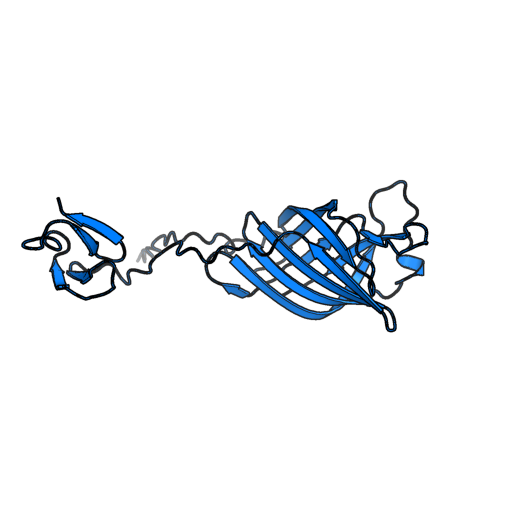 CA 1
ATOM 745 C C . LYS A 1 98 ? 3.332 14.455 -2.245 1.00 96.06 98 LYS A C 1
ATOM 747 O O . LYS A 1 98 ? 3.900 15.042 -1.324 1.00 96.06 98 LYS A O 1
ATOM 752 N N . GLN A 1 99 ? 3.873 14.276 -3.445 1.00 90.56 99 GLN A N 1
ATOM 753 C CA . GLN A 1 99 ? 5.135 14.841 -3.921 1.00 90.56 99 GLN A CA 1
ATOM 754 C C . GLN A 1 99 ? 6.348 14.483 -3.044 1.00 90.56 99 GLN A C 1
ATOM 756 O O . GLN A 1 99 ? 7.287 15.271 -2.913 1.00 90.56 99 GLN A O 1
ATOM 761 N N . LYS A 1 100 ? 6.347 13.287 -2.440 1.00 96.38 100 LYS A N 1
ATOM 762 C CA . LYS A 1 100 ? 7.545 12.711 -1.804 1.00 96.38 100 LYS A CA 1
ATOM 763 C C . LYS A 1 100 ? 8.450 12.140 -2.904 1.00 96.38 100 LYS A C 1
ATOM 765 O O . LYS A 1 100 ? 8.035 12.012 -4.051 1.00 96.38 100 LYS A O 1
ATOM 770 N N . THR A 1 101 ? 9.686 11.782 -2.576 1.00 97.81 101 THR A N 1
ATOM 771 C CA . THR A 1 101 ? 10.566 11.023 -3.477 1.00 97.81 101 THR A CA 1
ATOM 772 C C . THR A 1 101 ? 10.632 9.576 -3.007 1.00 97.81 101 THR A C 1
ATOM 774 O O . THR A 1 101 ? 11.097 9.324 -1.896 1.00 97.81 101 THR A O 1
ATOM 777 N N . ALA A 1 102 ? 10.186 8.640 -3.844 1.00 98.12 102 ALA A N 1
ATOM 778 C CA . ALA A 1 102 ? 10.446 7.218 -3.658 1.00 98.12 102 ALA A CA 1
ATOM 779 C C . ALA A 1 102 ? 11.895 6.904 -4.044 1.00 98.12 102 A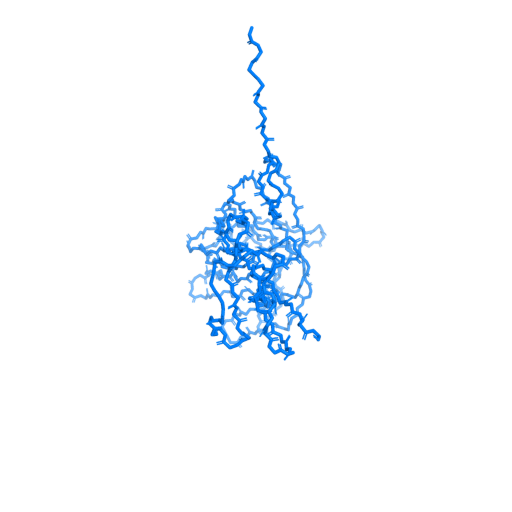LA A C 1
ATOM 781 O O . ALA A 1 102 ? 12.397 7.414 -5.052 1.00 98.12 102 ALA A O 1
ATOM 782 N N . THR A 1 103 ? 12.557 6.058 -3.262 1.00 98.31 103 THR A N 1
ATOM 783 C CA . THR A 1 103 ? 13.893 5.539 -3.575 1.00 98.31 103 THR A CA 1
ATOM 784 C C . THR A 1 103 ? 13.809 4.075 -3.977 1.00 98.31 103 THR A C 1
ATOM 786 O O . THR A 1 103 ? 12.803 3.405 -3.749 1.00 98.31 103 THR A O 1
ATOM 789 N N . PHE A 1 104 ? 14.865 3.587 -4.621 1.00 98.25 104 PHE A N 1
ATOM 790 C CA . PHE A 1 104 ? 14.896 2.243 -5.173 1.00 98.25 104 PHE A CA 1
ATOM 791 C C . PHE A 1 104 ? 16.184 1.533 -4.782 1.00 98.25 104 PHE A C 1
ATOM 793 O O . PHE A 1 104 ? 17.210 2.170 -4.534 1.00 98.25 104 PHE A O 1
ATOM 800 N N . SER A 1 105 ? 16.119 0.210 -4.732 1.00 98.00 105 SER A N 1
ATOM 801 C CA . SER A 1 105 ? 17.276 -0.649 -4.511 1.00 98.00 105 SER A CA 1
ATOM 802 C C . SER A 1 105 ? 17.144 -1.933 -5.311 1.00 98.00 105 SER A C 1
ATOM 804 O O . SER A 1 105 ? 16.077 -2.253 -5.836 1.00 98.00 105 SER A O 1
ATOM 806 N N . ASP A 1 106 ? 18.225 -2.704 -5.353 1.00 97.94 106 ASP A N 1
ATOM 807 C CA . ASP A 1 106 ? 18.163 -4.078 -5.831 1.00 97.94 106 ASP A CA 1
ATOM 808 C C . ASP A 1 106 ? 17.141 -4.858 -4.992 1.00 97.94 106 ASP A C 1
ATOM 810 O O . ASP A 1 106 ? 17.011 -4.630 -3.784 1.00 97.94 106 ASP A O 1
ATOM 814 N N . GLY A 1 107 ? 16.395 -5.733 -5.660 1.00 95.69 107 GLY A N 1
ATOM 815 C CA . GLY A 1 107 ? 15.546 -6.723 -5.012 1.00 95.69 107 GLY A CA 1
ATOM 816 C C . GLY A 1 107 ? 16.317 -8.008 -4.726 1.00 95.69 107 GLY A C 1
ATOM 817 O O . GLY A 1 107 ? 17.520 -7.995 -4.450 1.00 95.69 107 GLY A O 1
ATOM 818 N N . ASP A 1 108 ? 15.631 -9.139 -4.836 1.00 94.81 108 ASP A N 1
ATOM 819 C CA . ASP A 1 108 ? 16.213 -10.453 -4.587 1.00 94.81 108 ASP A CA 1
ATOM 820 C C . ASP A 1 108 ? 17.409 -10.765 -5.513 1.00 94.81 108 ASP A C 1
ATOM 822 O O . ASP A 1 108 ? 17.468 -10.326 -6.671 1.00 94.81 108 ASP A O 1
ATOM 826 N N . PRO A 1 109 ? 18.399 -11.534 -5.023 1.00 95.12 109 PRO A N 1
ATOM 827 C CA . PRO A 1 109 ? 19.579 -11.882 -5.801 1.00 95.12 109 PRO A CA 1
ATOM 828 C C . PRO A 1 109 ? 19.225 -12.758 -7.012 1.00 95.12 109 PRO A C 1
ATOM 830 O O . PRO A 1 109 ? 18.321 -13.587 -6.962 1.00 95.12 109 PRO A O 1
ATOM 833 N N . GLY A 1 110 ? 20.011 -12.635 -8.086 1.00 94.19 110 GLY A N 1
ATOM 834 C CA . GLY A 1 110 ? 19.841 -13.424 -9.316 1.00 94.19 110 GLY A CA 1
ATOM 835 C C . GLY A 1 110 ? 19.154 -12.678 -10.463 1.00 94.19 110 GLY A C 1
ATOM 836 O O . GLY A 1 110 ? 19.138 -13.188 -11.582 1.00 94.19 110 GLY A O 1
ATOM 837 N N . THR A 1 111 ? 18.679 -11.458 -10.214 1.00 95.31 111 THR A N 1
ATOM 838 C CA . THR A 1 111 ? 18.101 -10.557 -11.218 1.00 95.31 111 THR A CA 1
ATOM 839 C C . THR A 1 111 ? 19.025 -9.363 -11.450 1.00 95.31 111 THR A C 1
ATOM 841 O O . THR A 1 111 ? 19.623 -8.836 -10.513 1.00 95.31 111 THR A O 1
ATOM 844 N N . LEU A 1 112 ? 19.151 -8.922 -12.705 1.00 96.44 112 LEU A N 1
ATOM 845 C CA . LEU A 1 112 ? 19.774 -7.637 -13.017 1.00 96.44 112 LEU A CA 1
ATOM 846 C C . LEU A 1 112 ? 18.729 -6.533 -12.847 1.00 96.44 112 LEU A C 1
ATOM 848 O O . LEU A 1 112 ? 17.873 -6.358 -13.709 1.00 96.44 112 LEU A O 1
ATOM 852 N N . TRP A 1 113 ? 18.804 -5.802 -11.741 1.00 97.69 113 TRP A N 1
ATOM 853 C CA . TRP A 1 113 ? 17.867 -4.728 -11.428 1.00 97.69 113 TRP A CA 1
ATOM 854 C C . TRP A 1 113 ? 18.198 -3.441 -12.187 1.00 97.69 113 TRP A C 1
ATOM 856 O O . TRP A 1 113 ? 19.356 -3.036 -12.297 1.00 97.69 113 TRP A O 1
ATOM 866 N N . MET A 1 114 ? 17.168 -2.791 -12.727 1.00 97.31 114 MET A N 1
ATOM 867 C CA . MET A 1 114 ? 17.310 -1.654 -13.636 1.00 97.31 114 MET A CA 1
ATOM 868 C C . MET A 1 114 ? 17.107 -0.292 -12.968 1.00 97.31 114 MET A C 1
ATOM 870 O O . MET A 1 114 ? 17.354 0.726 -13.619 1.00 97.31 114 MET A O 1
ATOM 874 N N . TRP A 1 115 ? 16.708 -0.228 -11.689 1.00 96.81 115 TRP A N 1
ATOM 875 C CA . TRP A 1 115 ? 16.430 1.051 -11.019 1.00 96.81 115 TRP A CA 1
ATOM 876 C C . TRP A 1 115 ? 17.595 2.044 -11.102 1.00 96.81 115 TRP A C 1
ATOM 878 O O . TRP A 1 115 ? 17.358 3.231 -11.286 1.00 96.81 115 TRP A O 1
ATOM 888 N N . SER A 1 116 ? 18.848 1.587 -11.013 1.00 96.38 116 SER A N 1
ATOM 889 C CA . SER A 1 116 ? 20.014 2.484 -11.007 1.00 96.38 116 SER A CA 1
ATOM 890 C C . SER A 1 116 ? 20.224 3.194 -12.349 1.00 96.38 116 SER A C 1
ATOM 892 O O . SER A 1 116 ? 20.759 4.301 -12.387 1.00 96.38 116 SER A O 1
ATOM 894 N N . LEU A 1 117 ? 19.773 2.584 -13.449 1.00 95.44 117 LEU A N 1
ATOM 895 C CA . LEU A 1 117 ? 19.814 3.169 -14.788 1.00 95.44 117 LEU A CA 1
ATOM 896 C C . LEU A 1 117 ? 18.585 4.037 -15.069 1.00 95.44 117 LEU A C 1
ATOM 898 O O . LEU A 1 117 ? 18.702 5.066 -15.730 1.00 95.44 117 LEU A O 1
ATOM 902 N N . LEU A 1 118 ? 17.415 3.614 -14.587 1.00 93.31 118 LEU A N 1
ATOM 903 C CA . LEU A 1 118 ? 16.140 4.273 -14.869 1.00 93.31 118 LEU A CA 1
ATOM 904 C C . LEU A 1 118 ? 15.894 5.469 -13.942 1.00 93.31 118 LEU A C 1
ATOM 906 O O . LEU A 1 118 ? 15.516 6.547 -14.397 1.00 93.31 118 LEU A O 1
ATOM 910 N N . PHE A 1 119 ? 16.126 5.277 -12.643 1.00 94.56 119 PHE A N 1
ATOM 911 C CA . PHE A 1 119 ? 15.722 6.170 -11.556 1.00 94.56 119 PHE A CA 1
ATOM 912 C C . PHE A 1 119 ? 16.869 6.405 -10.550 1.00 94.56 119 PHE A C 1
ATOM 914 O O . PHE A 1 119 ? 16.677 6.227 -9.344 1.00 94.56 119 PHE A O 1
ATOM 921 N N . PRO A 1 120 ? 18.067 6.846 -10.990 1.00 94.94 120 PRO A N 1
ATOM 922 C CA . PRO A 1 120 ? 19.230 7.000 -10.105 1.00 94.94 120 PRO A CA 1
ATOM 923 C C . PRO A 1 120 ? 19.004 7.982 -8.945 1.00 94.94 120 PRO A C 1
ATOM 925 O O . PRO A 1 120 ? 19.684 7.898 -7.928 1.00 94.94 120 PRO A O 1
ATOM 928 N N . ASN A 1 121 ? 18.049 8.904 -9.094 1.00 95.19 121 ASN A N 1
ATOM 929 C CA . ASN A 1 121 ? 17.691 9.906 -8.087 1.00 95.19 121 ASN A CA 1
ATOM 930 C C . ASN A 1 121 ? 16.302 9.662 -7.467 1.00 95.19 121 ASN A C 1
ATOM 932 O O . ASN A 1 121 ? 15.762 10.557 -6.819 1.00 95.19 121 ASN A O 1
ATOM 936 N N . GLY A 1 122 ? 15.707 8.485 -7.688 1.00 96.50 122 GLY A N 1
ATOM 937 C CA . GLY A 1 122 ? 14.328 8.201 -7.300 1.00 96.50 122 GLY A CA 1
ATOM 938 C C . GLY A 1 122 ? 13.279 8.798 -8.244 1.00 96.50 122 GLY A C 1
ATOM 939 O O . GLY A 1 122 ? 13.607 9.350 -9.297 1.00 96.50 122 GLY A O 1
ATOM 940 N N . LEU A 1 123 ? 12.008 8.679 -7.854 1.00 97.06 123 LEU A N 1
ATOM 941 C CA . LEU A 1 123 ? 10.854 9.230 -8.574 1.00 97.06 123 LEU A CA 1
ATOM 942 C C . LEU A 1 123 ? 9.949 10.015 -7.618 1.00 97.06 123 LEU A C 1
ATOM 944 O O . LEU A 1 123 ? 9.771 9.587 -6.475 1.00 97.06 123 LEU A O 1
ATOM 948 N N . PRO A 1 124 ? 9.343 11.132 -8.058 1.00 97.88 124 PRO A N 1
ATOM 949 C CA . PRO A 1 124 ? 8.228 11.729 -7.341 1.00 97.88 124 PRO A CA 1
ATOM 950 C C . PRO A 1 124 ? 7.092 10.718 -7.178 1.00 97.88 124 PRO A C 1
ATOM 952 O O . PRO A 1 124 ? 6.734 10.025 -8.134 1.00 97.88 124 PRO A O 1
ATOM 955 N N . ILE A 1 125 ? 6.535 10.653 -5.974 1.00 98.00 125 ILE A N 1
ATOM 956 C CA . ILE A 1 125 ? 5.454 9.749 -5.615 1.00 98.00 125 ILE A CA 1
ATOM 957 C C . ILE A 1 125 ? 4.344 10.488 -4.870 1.00 98.00 125 ILE A C 1
ATOM 959 O O . ILE A 1 125 ? 4.601 11.245 -3.926 1.00 98.00 125 ILE A O 1
ATOM 963 N N . ASP A 1 126 ? 3.112 10.199 -5.274 1.00 98.25 126 ASP A N 1
ATOM 964 C CA . ASP A 1 126 ? 1.921 10.424 -4.468 1.00 98.25 126 ASP A CA 1
ATOM 965 C C . ASP A 1 126 ? 1.444 9.069 -3.933 1.00 98.25 126 ASP A C 1
ATOM 967 O O . ASP A 1 126 ? 1.262 8.119 -4.691 1.00 98.25 126 ASP A O 1
ATOM 971 N N . ILE A 1 127 ? 1.260 8.956 -2.621 1.00 98.06 127 ILE A N 1
ATOM 972 C CA . ILE A 1 127 ? 0.877 7.710 -1.959 1.00 98.06 127 ILE A CA 1
ATOM 973 C C . ILE A 1 127 ? -0.329 7.939 -1.059 1.00 98.06 127 ILE A C 1
ATOM 975 O O . ILE A 1 127 ? -0.386 8.921 -0.324 1.00 98.06 127 ILE A O 1
ATOM 979 N N . SER A 1 128 ? -1.300 7.032 -1.105 1.00 97.94 128 SER A N 1
ATOM 980 C CA . SER A 1 128 ? -2.449 7.071 -0.201 1.00 97.94 128 SER A CA 1
ATOM 981 C C . SER A 1 128 ? -2.919 5.672 0.156 1.00 97.94 128 SER A C 1
ATOM 983 O O . SER A 1 128 ? -2.662 4.728 -0.588 1.00 97.94 128 SER A O 1
ATOM 985 N N . GLY A 1 129 ? -3.594 5.515 1.290 1.00 97.44 129 GLY A N 1
ATOM 986 C CA . GLY A 1 129 ? -4.059 4.201 1.698 1.00 97.44 129 GLY A CA 1
ATOM 987 C C . GLY A 1 129 ? -4.627 4.120 3.103 1.00 97.44 129 GLY A C 1
ATOM 988 O O . GLY A 1 129 ? -4.818 5.121 3.801 1.00 97.44 129 GLY A O 1
ATOM 989 N N . LYS A 1 130 ? -4.916 2.879 3.492 1.00 96.19 130 LYS A N 1
ATOM 990 C CA . LYS A 1 130 ? -5.460 2.485 4.790 1.00 96.19 130 LYS A CA 1
ATOM 991 C C . LYS A 1 130 ? -4.681 1.290 5.322 1.00 96.19 130 LYS A C 1
ATOM 993 O O . LYS A 1 130 ? -4.326 0.393 4.559 1.00 96.19 130 LYS A O 1
ATOM 998 N N . ILE A 1 131 ? -4.436 1.269 6.626 1.00 94.88 131 ILE A N 1
ATOM 999 C CA . ILE A 1 131 ? -3.677 0.208 7.288 1.00 94.88 131 ILE A CA 1
ATOM 1000 C C . ILE A 1 131 ? -4.284 -0.145 8.647 1.00 94.88 131 ILE A C 1
ATOM 1002 O O . ILE A 1 131 ? -4.627 0.731 9.440 1.00 94.88 131 ILE A O 1
ATOM 1006 N N . SER A 1 132 ? -4.408 -1.439 8.916 1.00 91.31 132 SER A N 1
ATOM 1007 C CA . SER A 1 132 ? -4.721 -2.024 10.223 1.00 91.31 132 SER A CA 1
ATOM 1008 C C . SER A 1 132 ? -3.768 -3.186 10.493 1.00 91.31 132 SER A C 1
ATOM 1010 O O . SER A 1 132 ? -3.019 -3.583 9.607 1.00 91.31 132 SER A O 1
ATOM 1012 N N . ASP A 1 133 ? -3.852 -3.800 11.672 1.00 86.88 133 ASP A N 1
ATOM 1013 C CA . ASP A 1 133 ? -2.997 -4.931 12.072 1.00 86.88 133 ASP A CA 1
ATOM 1014 C C . ASP A 1 133 ? -3.044 -6.147 11.127 1.00 86.88 133 ASP A C 1
ATOM 1016 O O . ASP A 1 133 ? -2.213 -7.044 11.228 1.00 86.88 133 ASP A O 1
ATOM 1020 N N . THR A 1 134 ? -4.060 -6.233 10.265 1.00 87.75 134 THR A N 1
ATOM 1021 C CA . THR A 1 134 ? -4.305 -7.408 9.408 1.00 87.75 134 THR A CA 1
ATOM 1022 C C . THR A 1 134 ? -4.474 -7.065 7.938 1.00 87.75 134 THR A C 1
ATOM 1024 O O . THR A 1 134 ? -4.602 -7.971 7.116 1.00 87.75 134 THR A O 1
ATOM 1027 N N . LYS A 1 135 ? -4.521 -5.776 7.590 1.00 93.75 135 LYS A N 1
ATOM 1028 C CA . LYS A 1 135 ? -4.874 -5.344 6.245 1.00 93.75 135 LYS A CA 1
ATOM 1029 C C . LYS A 1 135 ? -4.144 -4.079 5.851 1.00 93.75 135 LYS A C 1
ATOM 1031 O O . LYS A 1 135 ? -4.073 -3.123 6.620 1.00 93.75 135 LYS A O 1
ATOM 1036 N N . LEU A 1 136 ? -3.711 -4.057 4.601 1.00 96.56 136 LEU A N 1
ATOM 1037 C CA . LEU A 1 136 ? -3.163 -2.894 3.936 1.00 96.56 136 LEU A CA 1
ATOM 1038 C C . LEU A 1 136 ? -3.874 -2.731 2.593 1.00 96.56 136 LEU A C 1
ATOM 1040 O O . LEU A 1 136 ? -3.976 -3.679 1.821 1.00 96.56 136 LEU A O 1
ATOM 1044 N N . TYR A 1 137 ? -4.342 -1.519 2.331 1.00 97.69 137 TYR A N 1
ATOM 1045 C CA . TYR A 1 137 ? -4.705 -1.056 0.999 1.00 97.69 137 TYR A CA 1
ATOM 1046 C C . TYR A 1 137 ? -3.888 0.192 0.708 1.00 97.69 137 TYR A C 1
ATOM 1048 O O . TYR A 1 137 ? -3.866 1.108 1.535 1.00 97.69 137 TYR A O 1
ATOM 1056 N N . CYS A 1 138 ? -3.241 0.261 -0.450 1.00 97.75 138 CYS A N 1
ATOM 1057 C CA . CYS A 1 138 ? -2.557 1.481 -0.850 1.00 97.75 138 CYS A CA 1
ATOM 1058 C C . CYS A 1 138 ? -2.498 1.672 -2.361 1.00 97.75 138 CYS A C 1
ATOM 1060 O O . CYS A 1 138 ? -2.536 0.723 -3.142 1.00 97.75 138 CYS A O 1
ATOM 1062 N N . THR A 1 139 ? -2.380 2.937 -2.750 1.00 97.81 139 THR A N 1
ATOM 1063 C CA . THR A 1 139 ? -2.127 3.377 -4.118 1.00 97.81 139 THR A CA 1
ATOM 1064 C C . THR A 1 139 ? -0.834 4.176 -4.156 1.00 97.81 139 THR A C 1
ATOM 1066 O O . THR A 1 139 ? -0.632 5.049 -3.308 1.00 97.81 139 THR A O 1
ATOM 1069 N N . LEU A 1 140 ? 0.022 3.903 -5.134 1.00 97.50 140 LEU A N 1
ATOM 1070 C CA . LEU A 1 140 ? 1.262 4.628 -5.391 1.00 97.50 140 LEU A CA 1
ATOM 1071 C C . LEU A 1 140 ? 1.221 5.159 -6.827 1.00 97.50 140 LEU A C 1
ATOM 1073 O O . LEU A 1 140 ? 1.162 4.371 -7.766 1.00 97.50 140 LEU A O 1
ATOM 1077 N N . ASP A 1 141 ? 1.305 6.475 -6.989 1.00 97.56 141 ASP A N 1
ATOM 1078 C CA . ASP A 1 141 ? 1.445 7.138 -8.285 1.00 97.56 141 ASP A CA 1
ATOM 1079 C C . ASP A 1 141 ? 2.881 7.624 -8.443 1.00 97.56 141 ASP A C 1
ATOM 1081 O O . ASP A 1 141 ? 3.278 8.642 -7.872 1.00 97.56 141 ASP A O 1
ATOM 1085 N N . LEU A 1 142 ? 3.676 6.887 -9.217 1.00 96.56 142 LEU A N 1
ATOM 1086 C CA . LEU A 1 142 ? 5.059 7.244 -9.523 1.00 96.56 142 LEU A CA 1
ATOM 1087 C C . LEU A 1 142 ? 5.091 8.078 -10.802 1.00 96.56 142 LEU A C 1
ATOM 1089 O O . LEU A 1 142 ? 4.723 7.605 -11.879 1.00 96.56 142 LEU A O 1
ATOM 1093 N N . THR A 1 143 ? 5.553 9.322 -10.699 1.0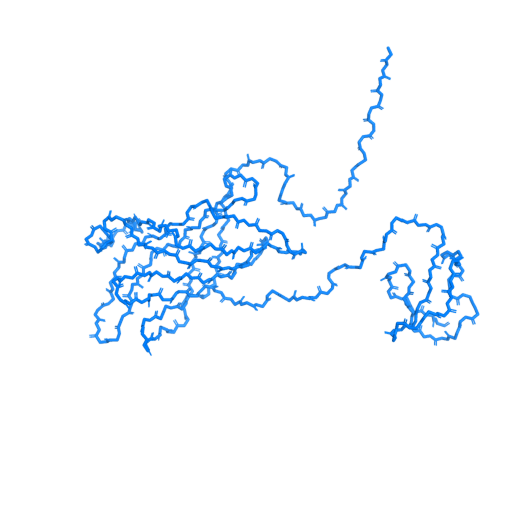0 95.38 143 THR A N 1
ATOM 1094 C CA . THR A 1 143 ? 5.638 10.229 -11.850 1.00 95.38 143 THR A CA 1
ATOM 1095 C C . THR A 1 143 ? 6.980 10.066 -12.556 1.00 95.38 143 THR A C 1
ATOM 1097 O O . THR A 1 143 ? 8.021 10.417 -12.002 1.00 95.38 143 THR A O 1
ATOM 1100 N N . PHE A 1 144 ? 6.969 9.597 -13.805 1.00 90.62 144 PHE A N 1
ATOM 1101 C CA . PHE A 1 144 ? 8.158 9.472 -14.649 1.00 90.62 144 PHE A CA 1
ATOM 1102 C C . PHE A 1 144 ? 8.013 10.305 -15.927 1.00 90.62 144 PHE A C 1
ATOM 1104 O O . PHE A 1 144 ? 7.339 9.927 -16.888 1.00 90.62 144 PHE A O 1
ATOM 1111 N N . GLY A 1 145 ? 8.660 11.473 -15.948 1.00 88.62 145 GLY A N 1
ATOM 1112 C CA . GLY A 1 145 ? 8.498 12.432 -17.040 1.00 88.62 145 GLY A CA 1
ATOM 1113 C C . GLY A 1 145 ? 7.046 12.905 -17.131 1.00 88.62 145 GLY A C 1
ATOM 1114 O O . GLY A 1 145 ? 6.561 13.574 -16.225 1.00 88.62 145 GLY A O 1
ATOM 1115 N N . THR A 1 146 ? 6.361 12.565 -18.224 1.00 89.44 146 THR A N 1
ATOM 1116 C CA . THR A 1 146 ? 4.934 12.874 -18.435 1.00 89.44 146 THR A CA 1
ATOM 1117 C C . THR A 1 146 ? 4.000 11.698 -18.145 1.00 89.44 146 THR A C 1
ATOM 1119 O O . THR A 1 146 ? 2.792 11.853 -18.293 1.00 89.44 146 THR A O 1
ATOM 1122 N N . GLN A 1 147 ? 4.540 10.529 -17.791 1.00 90.31 147 GLN A N 1
ATOM 1123 C CA . GLN A 1 147 ? 3.773 9.312 -17.522 1.00 90.31 147 GLN A CA 1
ATOM 1124 C C . GLN A 1 147 ? 3.606 9.107 -16.016 1.00 90.31 147 GLN A C 1
ATOM 1126 O O . GLN A 1 147 ? 4.474 9.487 -15.226 1.00 90.31 147 GLN A O 1
ATOM 1131 N N . ILE A 1 148 ? 2.500 8.471 -15.636 1.00 93.88 148 ILE A N 1
ATOM 1132 C CA . ILE A 1 148 ? 2.234 8.041 -14.264 1.00 93.88 148 ILE A CA 1
ATOM 1133 C C . ILE A 1 148 ? 2.141 6.520 -14.268 1.00 93.88 148 ILE A C 1
ATOM 1135 O O . ILE A 1 148 ? 1.350 5.943 -15.015 1.00 93.88 148 ILE A O 1
ATOM 1139 N N . ILE A 1 149 ? 2.960 5.885 -13.435 1.00 94.75 149 ILE A N 1
ATOM 1140 C CA . ILE A 1 149 ? 2.851 4.462 -13.126 1.00 94.75 149 ILE A CA 1
ATOM 1141 C C . ILE A 1 149 ? 1.970 4.369 -11.884 1.00 94.75 149 ILE A C 1
ATOM 1143 O O . ILE A 1 149 ? 2.401 4.736 -10.790 1.00 94.75 149 ILE A O 1
ATOM 1147 N N . HIS A 1 150 ? 0.736 3.913 -12.073 1.00 95.94 150 HIS A N 1
ATOM 1148 C CA . HIS A 1 150 ? -0.236 3.727 -11.007 1.00 95.94 150 HIS A CA 1
ATOM 1149 C C . HIS A 1 150 ? -0.148 2.299 -10.477 1.00 95.94 150 HIS A C 1
ATOM 1151 O O . HIS A 1 150 ? -0.368 1.336 -11.212 1.00 95.94 150 HIS A O 1
ATOM 1157 N N . VAL A 1 151 ? 0.151 2.151 -9.194 1.00 95.88 151 VAL A N 1
ATOM 1158 C CA . VAL A 1 151 ? 0.221 0.859 -8.515 1.00 95.88 151 VAL A CA 1
ATOM 1159 C C . VAL A 1 151 ? -0.868 0.811 -7.456 1.00 95.88 151 VAL A C 1
ATOM 1161 O O . VAL A 1 151 ? -0.939 1.696 -6.611 1.00 95.88 151 VAL A O 1
ATOM 1164 N N . THR A 1 152 ? -1.699 -0.227 -7.477 1.00 97.25 152 THR A N 1
ATOM 1165 C CA . THR A 1 152 ? -2.675 -0.518 -6.420 1.00 97.25 152 THR A CA 1
ATOM 1166 C C . THR A 1 152 ? -2.306 -1.829 -5.746 1.00 97.25 152 THR A C 1
ATOM 1168 O O . THR A 1 152 ? -2.089 -2.826 -6.431 1.00 97.25 152 THR A O 1
ATOM 1171 N N . PHE A 1 153 ? -2.261 -1.833 -4.417 1.00 97.81 153 PHE A N 1
ATOM 1172 C CA . PHE A 1 153 ? -2.073 -3.026 -3.602 1.00 97.81 153 PHE A CA 1
ATOM 1173 C C . PHE A 1 153 ? -3.304 -3.275 -2.731 1.00 97.81 153 PHE A C 1
ATOM 1175 O O . PHE A 1 153 ? -3.753 -2.385 -2.001 1.00 97.81 153 PHE A O 1
ATOM 1182 N N . GLY A 1 154 ? -3.813 -4.502 -2.795 1.00 96.81 154 GLY A N 1
ATOM 1183 C CA . GLY A 1 154 ? -4.965 -4.962 -2.035 1.00 96.81 154 GLY A CA 1
ATOM 1184 C C . GLY A 1 154 ? -6.282 -4.297 -2.427 1.00 96.81 154 GLY A C 1
ATOM 1185 O O . GLY A 1 154 ? -6.415 -3.645 -3.466 1.00 96.81 154 GLY A O 1
ATOM 1186 N N . LYS A 1 155 ? -7.297 -4.491 -1.585 1.00 94.19 155 LYS A N 1
ATOM 1187 C CA . LYS A 1 155 ? -8.654 -3.968 -1.796 1.00 94.19 155 LYS A CA 1
ATOM 1188 C C . LYS A 1 155 ? -9.050 -2.985 -0.703 1.00 94.19 155 LYS A C 1
ATOM 1190 O O . LYS A 1 155 ? -8.800 -3.208 0.482 1.00 94.19 155 LYS A O 1
ATOM 1195 N N . ASP A 1 156 ? -9.733 -1.913 -1.106 1.00 93.31 156 ASP A N 1
ATOM 1196 C CA . ASP A 1 156 ? -10.312 -0.947 -0.170 1.00 93.31 156 ASP A CA 1
ATOM 1197 C C . ASP A 1 156 ? -11.672 -1.408 0.380 1.00 93.31 156 ASP A C 1
ATOM 1199 O O . ASP A 1 156 ? -12.712 -0.779 0.196 1.00 93.31 156 ASP A O 1
ATOM 1203 N N . ASP A 1 157 ? -11.670 -2.547 1.058 1.00 88.94 157 ASP A N 1
ATOM 1204 C CA . ASP A 1 157 ? -12.801 -3.091 1.808 1.00 88.94 157 ASP A CA 1
ATOM 1205 C C . ASP A 1 157 ? -12.501 -3.041 3.312 1.00 88.94 157 ASP A C 1
ATOM 1207 O O . ASP A 1 157 ? -12.692 -3.999 4.062 1.00 88.94 157 ASP A O 1
ATOM 1211 N N . PHE A 1 158 ? -11.990 -1.895 3.767 1.00 84.69 158 PHE A N 1
ATOM 1212 C CA . PHE A 1 158 ? -12.009 -1.522 5.178 1.00 84.69 158 PHE A CA 1
ATOM 1213 C C . PHE A 1 158 ? -13.466 -1.213 5.545 1.00 84.69 158 PHE A C 1
ATOM 1215 O O . PHE A 1 158 ? -13.929 -0.080 5.397 1.00 84.69 158 PHE A O 1
ATOM 1222 N N . GLU A 1 159 ? -14.227 -2.245 5.926 1.00 69.75 159 GLU A N 1
ATOM 1223 C CA . GLU A 1 159 ? -15.631 -2.090 6.301 1.00 69.75 159 GLU A CA 1
ATOM 1224 C C . GLU A 1 159 ? -15.782 -1.026 7.396 1.00 69.75 159 GLU A C 1
ATOM 1226 O O . GLU A 1 159 ? -15.149 -1.086 8.446 1.00 69.75 159 GLU A O 1
ATOM 1231 N N . SER A 1 160 ? -16.688 -0.072 7.191 1.00 55.97 160 SER A N 1
ATOM 1232 C CA . SER A 1 160 ? -17.140 0.862 8.227 1.00 55.97 160 SER A CA 1
ATOM 1233 C C . SER A 1 160 ? -18.198 0.222 9.133 1.00 55.97 160 SER A C 1
ATOM 1235 O O . SER A 1 160 ? -19.212 0.837 9.478 1.00 55.97 160 SER A O 1
ATOM 1237 N N . SER A 1 161 ? -17.995 -1.044 9.506 1.00 50.28 161 SER A N 1
ATOM 1238 C CA . SER A 1 161 ? -18.854 -1.695 10.488 1.00 50.28 161 SER A CA 1
ATOM 1239 C C . SER A 1 161 ? -18.738 -0.953 11.825 1.00 50.28 161 SER A C 1
ATOM 1241 O O . SER A 1 161 ? -17.674 -0.475 12.213 1.00 50.28 161 SER A O 1
ATOM 1243 N N . ILE A 1 162 ? -19.850 -0.821 12.555 1.00 56.09 162 ILE A N 1
ATOM 1244 C CA . ILE A 1 162 ? -19.817 -0.294 13.926 1.00 56.09 162 ILE A CA 1
ATOM 1245 C C . ILE A 1 162 ? -19.158 -1.367 14.801 1.00 56.09 162 ILE A C 1
ATOM 1247 O O . ILE A 1 162 ? -19.845 -2.241 15.331 1.00 56.09 162 ILE A O 1
ATOM 1251 N N . HIS A 1 163 ? -17.835 -1.313 14.946 1.00 47.88 163 HIS A N 1
ATOM 1252 C CA . HIS A 1 163 ? -17.085 -2.222 15.817 1.00 47.88 163 HIS A CA 1
ATOM 1253 C C . HIS A 1 163 ? -17.328 -1.926 17.302 1.00 47.88 163 HIS A C 1
ATOM 1255 O O . HIS A 1 163 ? -17.250 -2.825 18.141 1.00 47.88 163 HIS A O 1
ATOM 1261 N N . SER A 1 164 ? -17.706 -0.688 17.645 1.00 48.81 164 SER A N 1
ATOM 1262 C CA . SER A 1 164 ? -18.144 -0.338 18.995 1.00 48.81 164 SER A CA 1
ATOM 1263 C C . SER A 1 164 ? -19.073 0.880 19.030 1.00 48.81 164 SER A C 1
ATOM 1265 O O . SER A 1 164 ? -18.962 1.819 18.245 1.00 48.81 164 SER A O 1
ATOM 1267 N N . THR A 1 165 ? -20.018 0.876 19.971 1.00 48.28 165 THR A N 1
ATOM 1268 C CA . THR A 1 165 ? -20.774 2.071 20.359 1.00 48.28 165 THR A CA 1
ATOM 1269 C C . THR A 1 165 ? -20.113 2.671 21.595 1.00 48.28 165 THR A C 1
ATOM 1271 O O . THR A 1 165 ? -20.043 2.002 22.629 1.00 48.28 165 THR A O 1
ATOM 1274 N N . TRP A 1 166 ? -19.670 3.928 21.531 1.00 49.16 166 TRP A N 1
ATOM 1275 C CA . TRP A 1 166 ? -19.213 4.660 22.714 1.00 49.16 166 TRP A CA 1
ATOM 1276 C C . TRP A 1 166 ? -20.399 4.927 23.652 1.00 49.16 166 TRP A C 1
ATOM 1278 O O . TRP A 1 166 ? -21.125 5.913 23.517 1.00 49.16 166 TRP A O 1
ATOM 1288 N N . ALA A 1 167 ? -20.617 4.036 24.618 1.00 54.97 167 ALA A N 1
ATOM 1289 C CA . ALA A 1 167 ? -21.406 4.355 25.796 1.00 54.97 167 ALA A CA 1
ATOM 1290 C C . ALA A 1 167 ? -20.496 5.184 26.708 1.00 54.97 167 ALA A C 1
ATOM 1292 O O . ALA A 1 167 ? -19.625 4.635 27.384 1.00 54.97 167 ALA A O 1
ATOM 1293 N N . GLY A 1 168 ? -20.636 6.514 26.667 1.00 53.31 168 GLY A N 1
ATOM 1294 C CA . GLY A 1 168 ? -19.907 7.409 27.568 1.00 53.31 168 GLY A CA 1
ATOM 1295 C C . GLY A 1 168 ? -20.005 6.951 29.029 1.00 53.31 168 GLY A C 1
ATOM 1296 O O . GLY A 1 168 ? -20.907 6.196 29.376 1.00 53.31 168 GLY A O 1
ATOM 1297 N N . LYS A 1 169 ? -19.042 7.389 29.855 1.00 52.56 169 LYS A N 1
ATOM 1298 C CA . LYS A 1 169 ? -18.855 7.075 31.288 1.00 52.56 169 LYS A CA 1
ATOM 1299 C C . LYS A 1 169 ? -20.021 6.294 31.912 1.00 52.56 169 LYS A C 1
ATOM 1301 O O . LYS A 1 169 ? -21.090 6.860 32.105 1.00 52.56 169 LYS A O 1
ATOM 1306 N N . GLN A 1 170 ? -19.784 5.024 32.250 1.00 56.91 170 GLN A N 1
ATOM 1307 C CA . GLN A 1 170 ? -20.770 4.119 32.848 1.00 56.91 170 GLN A CA 1
ATOM 1308 C C . GLN A 1 170 ? -21.490 4.793 34.031 1.00 56.91 170 GLN A C 1
ATOM 1310 O O . GLN A 1 170 ? -20.931 4.940 35.116 1.00 56.91 170 GLN A O 1
ATOM 1315 N N . THR A 1 171 ? -22.723 5.238 33.796 1.00 66.00 171 THR A N 1
ATOM 1316 C CA . THR A 1 171 ? -23.635 5.761 34.816 1.00 66.00 171 THR A CA 1
ATOM 1317 C C . THR A 1 171 ? -24.519 4.634 35.344 1.00 66.00 171 THR A C 1
ATOM 1319 O O . THR A 1 171 ? -24.799 3.675 34.626 1.00 66.00 171 THR A O 1
ATOM 1322 N N . GLU A 1 172 ? -24.999 4.751 36.584 1.00 80.69 172 GLU A N 1
ATOM 1323 C CA . GLU A 1 172 ? -26.008 3.837 37.161 1.00 80.69 172 GLU A CA 1
ATOM 1324 C C . GLU A 1 172 ? -27.340 3.871 36.387 1.00 80.69 172 GLU A C 1
ATOM 1326 O O . GLU A 1 172 ? -28.149 2.939 36.422 1.00 80.69 172 GLU A O 1
ATOM 1331 N N . THR A 1 173 ? -27.565 4.959 35.651 1.00 88.56 173 THR A N 1
ATOM 1332 C CA . THR A 1 173 ? -28.755 5.195 34.844 1.00 88.56 173 THR A CA 1
ATOM 1333 C C . THR A 1 173 ? -28.451 5.160 33.349 1.00 88.56 173 THR A C 1
ATOM 1335 O O . THR A 1 173 ? -27.314 5.342 32.921 1.00 88.56 173 THR A O 1
ATOM 1338 N N . THR A 1 174 ? -29.467 4.909 32.527 1.00 90.56 174 THR A N 1
ATOM 1339 C CA . THR A 1 174 ? -29.354 4.861 31.067 1.00 90.56 174 THR A CA 1
ATOM 1340 C C . THR A 1 174 ? -30.635 5.351 30.390 1.00 90.56 174 THR A C 1
ATOM 1342 O O . THR A 1 174 ? -31.701 5.437 31.006 1.00 90.56 174 THR A O 1
ATOM 1345 N N . ASN A 1 175 ? -30.534 5.685 29.106 1.00 94.00 175 ASN A N 1
ATOM 1346 C CA . ASN A 1 175 ? -31.686 5.913 28.236 1.00 94.00 175 ASN A CA 1
ATOM 1347 C C . ASN A 1 175 ? -31.961 4.632 27.440 1.00 94.00 175 ASN A C 1
ATOM 1349 O O . ASN A 1 175 ? -31.035 3.884 27.131 1.00 94.00 175 ASN A O 1
ATOM 1353 N N . VAL A 1 176 ? -33.221 4.400 27.079 1.00 95.06 176 VAL A N 1
ATOM 1354 C CA . VAL A 1 176 ? -33.625 3.244 26.268 1.00 95.06 176 VAL A CA 1
ATOM 1355 C C . VAL A 1 176 ? -34.216 3.739 24.961 1.00 95.06 176 VAL A C 1
ATOM 1357 O O . VAL A 1 176 ? -35.089 4.612 24.975 1.00 95.06 176 VAL A O 1
ATOM 1360 N N . TYR A 1 177 ? -33.765 3.171 23.847 1.00 96.12 177 TYR A N 1
ATOM 1361 C CA . TYR A 1 177 ? -34.232 3.516 22.506 1.00 96.12 177 TYR A CA 1
ATOM 1362 C C . TYR A 1 177 ? -34.788 2.287 21.782 1.00 96.12 177 TYR A C 1
ATOM 1364 O O . TYR A 1 177 ? -34.405 1.158 22.085 1.00 96.12 177 TYR A O 1
ATOM 1372 N N . THR A 1 178 ? -35.683 2.487 20.818 1.00 95.00 178 THR A N 1
ATOM 1373 C CA . THR A 1 178 ? -36.038 1.440 19.849 1.00 95.00 178 THR A CA 1
ATOM 1374 C C . THR A 1 178 ? -34.930 1.280 18.803 1.00 95.00 178 THR A C 1
ATOM 1376 O O . THR A 1 178 ? -34.041 2.127 18.694 1.00 95.00 178 THR A O 1
ATOM 1379 N N . LEU A 1 179 ? -34.996 0.228 17.980 1.00 90.19 179 LEU A N 1
ATOM 1380 C CA . LEU A 1 179 ? -34.075 0.049 16.847 1.00 90.19 179 LEU A CA 1
ATOM 1381 C C . LEU A 1 179 ? -34.155 1.182 15.811 1.00 90.19 179 LEU A C 1
ATOM 1383 O O . LEU A 1 179 ? -33.191 1.416 15.093 1.00 90.19 179 LEU A O 1
ATOM 1387 N N . GLN A 1 180 ? -35.277 1.902 15.754 1.00 89.94 180 GLN A N 1
ATOM 1388 C CA . GLN A 1 180 ? -35.458 3.081 14.903 1.00 89.94 180 GLN A CA 1
ATOM 1389 C C . GLN A 1 180 ? -34.899 4.369 15.538 1.00 89.94 180 GLN A C 1
ATOM 1391 O O . GLN A 1 180 ? -35.091 5.451 14.995 1.00 89.94 180 GLN A O 1
ATOM 1396 N N . GLY A 1 181 ? -34.251 4.282 16.706 1.00 87.06 181 GLY A N 1
ATOM 1397 C CA . GLY A 1 181 ? -33.640 5.425 17.392 1.00 87.06 181 GLY A CA 1
ATOM 1398 C C . GLY A 1 181 ? -34.606 6.275 18.224 1.00 87.06 181 GLY A C 1
ATOM 1399 O O . GLY A 1 181 ? -34.206 7.305 18.765 1.00 87.06 181 GLY A O 1
ATOM 1400 N N . MET A 1 182 ? -35.866 5.863 18.387 1.00 93.06 182 MET A N 1
ATOM 1401 C CA . MET A 1 182 ? -36.826 6.593 19.219 1.00 93.06 182 MET A CA 1
ATOM 1402 C C . MET A 1 182 ? -36.558 6.332 20.704 1.00 93.06 182 MET A C 1
ATOM 1404 O O . MET A 1 182 ? -36.568 5.182 21.139 1.00 93.06 182 MET A O 1
ATOM 1408 N N . ARG A 1 183 ? -36.364 7.387 21.504 1.00 95.56 183 ARG A N 1
ATOM 1409 C CA . ARG A 1 183 ? -36.174 7.263 22.959 1.00 95.56 183 ARG A CA 1
ATOM 1410 C C . ARG A 1 183 ? -37.494 6.911 23.643 1.00 95.56 183 ARG A C 1
ATOM 1412 O O . ARG A 1 183 ? -38.414 7.720 23.646 1.00 95.56 183 ARG A O 1
ATOM 1419 N N . VAL A 1 184 ? -37.562 5.738 24.265 1.00 96.81 184 VAL A N 1
ATOM 1420 C CA . VAL A 1 184 ? -38.761 5.230 24.959 1.00 96.81 184 VAL A CA 1
ATOM 1421 C C . VAL A 1 184 ? -38.677 5.361 26.476 1.00 96.81 184 VAL A C 1
ATOM 1423 O O . VAL A 1 184 ? -39.704 5.408 27.144 1.00 96.81 184 VAL A O 1
ATOM 1426 N N . LYS A 1 185 ? -37.466 5.464 27.031 1.00 95.88 185 LYS A N 1
ATOM 1427 C CA . LYS A 1 185 ? -37.228 5.804 28.440 1.00 95.88 185 LYS A CA 1
ATOM 1428 C C . LYS A 1 185 ? -35.978 6.655 28.584 1.00 95.88 185 LYS A C 1
ATOM 1430 O O . LYS A 1 185 ? -35.053 6.551 27.778 1.00 95.88 185 LYS A O 1
ATOM 1435 N N . SER A 1 186 ? -35.931 7.457 29.641 1.00 94.06 186 SER A N 1
ATOM 1436 C CA . SER A 1 186 ? -34.787 8.313 29.945 1.00 94.06 186 SER A CA 1
ATOM 1437 C C . SER A 1 186 ? -34.362 8.216 31.401 1.00 94.06 186 SER A C 1
ATOM 1439 O O . SER A 1 186 ? -35.219 8.239 32.280 1.00 94.06 186 SER A O 1
ATOM 1441 N N . ASN A 1 187 ? -33.050 8.193 31.635 1.00 92.12 187 ASN A N 1
ATOM 1442 C CA . ASN A 1 187 ? -32.421 8.238 32.955 1.00 92.12 187 ASN A CA 1
ATOM 1443 C C . ASN A 1 187 ? -32.969 7.191 33.947 1.00 92.12 187 ASN A C 1
ATOM 1445 O O . ASN A 1 187 ? -33.202 7.486 35.116 1.00 92.12 187 ASN A O 1
ATOM 1449 N N . VAL A 1 188 ? -33.198 5.968 33.470 1.00 93.44 188 VAL A N 1
ATOM 1450 C CA . VAL A 1 188 ? -33.691 4.851 34.289 1.00 93.44 188 VAL A CA 1
ATOM 1451 C C . VAL A 1 188 ? -32.531 4.009 34.797 1.00 93.44 188 VAL A C 1
ATOM 1453 O O . VAL A 1 188 ? -31.531 3.870 34.097 1.00 93.44 188 VAL A O 1
ATOM 1456 N N . ALA A 1 189 ? -32.660 3.425 35.989 1.00 93.12 189 ALA A N 1
ATOM 1457 C CA . ALA A 1 189 ? -31.676 2.471 36.497 1.00 93.12 189 ALA A CA 1
ATOM 1458 C C . ALA A 1 189 ? -31.477 1.325 35.493 1.00 93.12 189 ALA A C 1
ATOM 1460 O O . ALA A 1 189 ? -32.455 0.780 34.974 1.00 93.12 189 ALA A O 1
ATOM 1461 N N . LYS A 1 190 ? -30.220 0.952 35.224 1.00 89.75 190 LYS A N 1
ATOM 1462 C CA . LYS A 1 190 ? -29.880 -0.071 34.217 1.00 89.75 190 LYS A CA 1
ATOM 1463 C C . LYS A 1 190 ? -30.594 -1.404 34.457 1.00 89.75 190 LYS A C 1
ATOM 1465 O O . LYS A 1 190 ? -31.080 -2.016 33.510 1.00 89.75 190 LYS A O 1
ATOM 1470 N N . THR A 1 191 ? -30.735 -1.803 35.719 1.00 90.94 191 THR A N 1
ATOM 1471 C CA . THR A 1 191 ? -31.437 -3.028 36.142 1.00 90.94 191 THR A CA 1
ATOM 1472 C C . THR A 1 191 ? -32.933 -3.026 35.821 1.00 90.94 191 THR A C 1
ATOM 1474 O O . THR A 1 191 ? -33.515 -4.091 35.658 1.00 90.94 191 THR A O 1
ATOM 1477 N N . HIS A 1 192 ? -33.541 -1.846 35.677 1.00 92.75 192 HIS A N 1
ATOM 1478 C CA . HIS A 1 192 ? -34.973 -1.647 35.418 1.00 92.75 192 HIS A CA 1
ATOM 1479 C C . HIS A 1 192 ? -35.243 -1.061 34.024 1.00 92.75 192 HIS A C 1
ATOM 1481 O O . HIS A 1 192 ? -36.349 -0.592 33.719 1.00 92.75 192 HIS A O 1
ATOM 1487 N N . ALA A 1 193 ? -34.233 -1.069 33.148 1.00 93.94 193 ALA A N 1
ATOM 1488 C CA . ALA A 1 193 ? -34.311 -0.445 31.833 1.00 93.94 193 ALA A CA 1
ATOM 1489 C C . ALA A 1 193 ? -35.498 -0.980 31.017 1.00 93.94 193 ALA A C 1
ATOM 1491 O O . ALA A 1 193 ? -36.222 -0.213 30.380 1.00 93.94 193 ALA A O 1
ATOM 1492 N N . LEU A 1 194 ? -35.780 -2.278 31.116 1.00 95.62 194 LEU A N 1
ATOM 1493 C CA . LEU A 1 194 ? -36.807 -2.937 30.316 1.00 95.62 194 LEU A CA 1
ATOM 1494 C C . LEU A 1 194 ? -38.197 -2.974 30.971 1.00 95.62 194 LEU A C 1
ATOM 1496 O O . LEU A 1 194 ? -39.151 -3.389 30.321 1.00 95.62 194 LEU A O 1
ATOM 1500 N N . ASP A 1 195 ? -38.365 -2.558 32.225 1.00 95.31 195 ASP A N 1
ATOM 1501 C CA . ASP A 1 195 ? -39.619 -2.777 32.968 1.00 95.31 195 ASP A CA 1
ATOM 1502 C C . ASP A 1 195 ? -40.823 -2.064 32.337 1.00 95.31 195 ASP A C 1
ATOM 1504 O O . ASP A 1 195 ? -40.748 -0.892 31.981 1.00 95.31 195 ASP A O 1
ATOM 1508 N N . GLY A 1 196 ? -41.944 -2.760 32.149 1.00 93.56 196 GLY A N 1
ATOM 1509 C CA . GLY A 1 196 ? -43.139 -2.178 31.522 1.00 93.56 196 GLY A CA 1
ATOM 1510 C C . GLY A 1 196 ? -43.022 -1.854 30.023 1.00 93.56 196 GLY A C 1
ATOM 1511 O O . GLY A 1 196 ? -43.976 -1.333 29.451 1.00 93.56 196 GLY A O 1
ATOM 1512 N N . LEU A 1 197 ? -41.896 -2.164 29.366 1.00 95.75 197 LEU A N 1
ATOM 1513 C CA . LEU A 1 197 ? -41.814 -2.135 27.903 1.00 95.75 197 LEU A CA 1
ATOM 1514 C C . LEU A 1 197 ? -42.499 -3.371 27.301 1.00 95.75 197 LEU A C 1
ATOM 1516 O O . LEU A 1 197 ? -42.573 -4.424 27.934 1.00 95.75 197 LEU A O 1
ATOM 1520 N N . GLN A 1 198 ? -42.993 -3.242 26.071 1.00 95.94 198 GLN A N 1
ATOM 1521 C CA . GLN A 1 198 ? -43.504 -4.378 25.300 1.00 95.94 198 GLN A CA 1
ATOM 1522 C C . GLN A 1 198 ? -42.359 -5.330 24.919 1.00 95.94 198 GLN A C 1
ATOM 1524 O O . GLN A 1 198 ? -41.188 -4.949 24.950 1.00 95.94 198 GLN A O 1
ATOM 1529 N N . LYS A 1 199 ? -42.690 -6.571 24.549 1.00 96.25 199 LYS A N 1
ATOM 1530 C CA . LYS A 1 199 ? -41.699 -7.512 24.007 1.00 96.25 199 LYS A CA 1
ATOM 1531 C C . LYS A 1 199 ? -41.078 -6.935 22.734 1.00 96.25 199 LYS A C 1
ATOM 1533 O O . LYS A 1 199 ? -41.794 -6.372 21.905 1.00 96.25 199 LYS A O 1
ATOM 1538 N N . GLY A 1 200 ? -39.765 -7.066 22.570 1.00 94.38 200 GLY A N 1
ATOM 1539 C CA . GLY A 1 200 ? -39.065 -6.506 21.414 1.00 94.38 200 GLY A CA 1
ATOM 1540 C C . GLY A 1 200 ? -37.578 -6.255 21.639 1.00 94.38 200 GLY A C 1
ATOM 1541 O O . GLY A 1 200 ? -37.009 -6.659 22.651 1.00 94.38 200 GLY A O 1
ATOM 1542 N N . ILE A 1 201 ? -36.946 -5.582 20.674 1.00 96.06 201 ILE A N 1
ATOM 1543 C CA . ILE A 1 201 ? -35.514 -5.259 20.697 1.00 96.06 201 ILE A CA 1
ATOM 1544 C C . ILE A 1 201 ? -35.328 -3.776 21.020 1.00 96.06 201 ILE A C 1
ATOM 1546 O O . ILE A 1 201 ? -35.900 -2.907 20.357 1.00 96.06 201 ILE A O 1
ATOM 1550 N N . TYR A 1 202 ? -34.482 -3.499 22.006 1.00 96.19 202 TYR A N 1
ATOM 1551 C CA . TYR A 1 202 ? -34.171 -2.156 22.482 1.00 96.19 202 TYR A CA 1
ATOM 1552 C C . TYR A 1 202 ? -32.665 -1.907 22.494 1.00 96.19 202 TYR A C 1
ATOM 1554 O O . TYR A 1 202 ? -31.873 -2.840 22.578 1.00 96.19 202 TYR A O 1
ATOM 1562 N N . ILE A 1 203 ? -32.270 -0.638 22.440 1.00 94.38 203 ILE A N 1
ATOM 1563 C CA . ILE A 1 203 ? -30.898 -0.191 22.677 1.00 94.38 203 ILE A CA 1
ATOM 1564 C C . ILE A 1 203 ? -30.834 0.352 24.107 1.00 94.38 203 ILE A C 1
ATOM 1566 O O . ILE A 1 203 ? -31.485 1.351 24.417 1.00 94.38 203 ILE A O 1
ATOM 1570 N N . VAL A 1 204 ? -30.068 -0.312 24.970 1.00 92.44 204 VAL A N 1
ATOM 1571 C CA . VAL A 1 204 ? -29.859 0.020 26.386 1.00 92.44 204 VAL A CA 1
ATOM 1572 C C . VAL A 1 204 ? -28.359 0.163 26.614 1.00 92.44 204 VAL A C 1
ATOM 1574 O O . VAL A 1 204 ? -27.612 -0.771 26.339 1.00 92.44 204 VAL A O 1
ATOM 1577 N N . ASP A 1 205 ? -27.904 1.320 27.102 1.00 85.94 205 ASP A N 1
ATOM 1578 C CA . ASP A 1 205 ? -26.469 1.582 27.332 1.00 85.94 205 ASP A CA 1
ATOM 1579 C C . ASP A 1 205 ? -25.591 1.312 26.089 1.00 85.94 205 ASP A C 1
ATOM 1581 O O . ASP A 1 205 ? -24.516 0.725 26.174 1.00 85.94 205 ASP A O 1
ATOM 1585 N N . GLY A 1 206 ? -26.100 1.668 24.904 1.00 81.81 206 GLY A N 1
ATOM 1586 C CA . GLY A 1 206 ? -25.443 1.408 23.615 1.00 81.81 206 GLY A CA 1
ATOM 1587 C C . GLY A 1 206 ? -25.560 -0.035 23.104 1.00 81.81 206 GLY A C 1
ATOM 1588 O O . GLY A 1 206 ? -25.230 -0.300 21.953 1.00 81.81 206 GLY A O 1
ATOM 1589 N N . LYS A 1 207 ? -26.091 -0.973 23.898 1.00 86.19 207 LYS A N 1
ATOM 1590 C CA . LYS A 1 207 ? -26.193 -2.395 23.539 1.00 86.19 207 LYS A CA 1
ATOM 1591 C C . LYS A 1 207 ? -27.601 -2.778 23.104 1.00 86.19 207 LYS A C 1
ATOM 1593 O O . LYS A 1 207 ? -28.583 -2.336 23.696 1.00 86.19 207 LYS A O 1
ATOM 1598 N N . LYS A 1 208 ? -27.709 -3.651 22.099 1.00 91.81 208 LYS A N 1
ATOM 1599 C CA . LYS A 1 208 ? -28.983 -4.284 21.726 1.00 91.81 208 LYS A CA 1
ATOM 1600 C C . LYS A 1 208 ? -29.368 -5.309 22.795 1.00 91.81 208 LYS A C 1
ATOM 1602 O O . LYS A 1 208 ? -28.568 -6.179 23.124 1.00 91.81 208 LYS A O 1
ATOM 1607 N N . VAL A 1 209 ? -30.586 -5.213 23.319 1.00 92.94 209 VAL A N 1
ATOM 1608 C CA . VAL A 1 209 ? -31.135 -6.116 24.337 1.00 92.94 209 VAL A CA 1
ATOM 1609 C C . VAL A 1 209 ? -32.534 -6.551 23.916 1.00 92.94 209 VAL A C 1
ATOM 1611 O O . VAL A 1 209 ? -33.335 -5.733 23.459 1.00 92.94 209 VAL A O 1
ATOM 1614 N N . ILE A 1 210 ? -32.823 -7.841 24.064 1.00 95.56 210 ILE A N 1
ATOM 1615 C CA . ILE A 1 210 ? -34.135 -8.424 23.780 1.00 95.56 210 ILE A CA 1
ATOM 1616 C C . ILE A 1 210 ? -34.944 -8.432 25.079 1.00 95.56 210 ILE A C 1
ATOM 1618 O O . ILE A 1 210 ? -34.466 -8.913 26.105 1.00 95.56 210 ILE A O 1
ATOM 1622 N N . LYS A 1 211 ? -36.163 -7.886 25.040 1.00 94.12 211 LYS A N 1
ATOM 1623 C CA . LYS A 1 211 ? -37.170 -8.084 26.082 1.00 94.12 211 LYS A CA 1
ATOM 1624 C C . LYS A 1 211 ? -38.118 -9.192 25.641 1.00 94.12 211 LYS A C 1
ATOM 1626 O O . LYS A 1 211 ? -38.841 -9.023 24.656 1.00 94.12 211 LYS A O 1
ATOM 1631 N N . GLU A 1 212 ? -38.092 -10.291 26.383 1.00 88.81 212 GLU A N 1
ATOM 1632 C CA . GLU A 1 212 ? -38.981 -11.444 26.207 1.00 88.81 212 GLU A CA 1
ATOM 1633 C C . GLU A 1 212 ? -40.333 -11.293 26.901 1.00 88.81 212 GLU A C 1
ATOM 1635 O O . GLU A 1 212 ? -40.500 -10.418 27.785 1.00 88.81 212 GLU A O 1
#